Protein AF-0000000075628979 (afdb_homodimer)

Structure (mmCIF, N/CA/C/O backbone):
data_AF-0000000075628979-model_v1
#
loop_
_entity.id
_entity.type
_entity.pdbx_description
1 polymer 'HTH cro/C1-type domain-containing protein'
#
loop_
_atom_site.group_PDB
_atom_site.id
_atom_site.type_symbol
_atom_site.label_atom_id
_atom_site.label_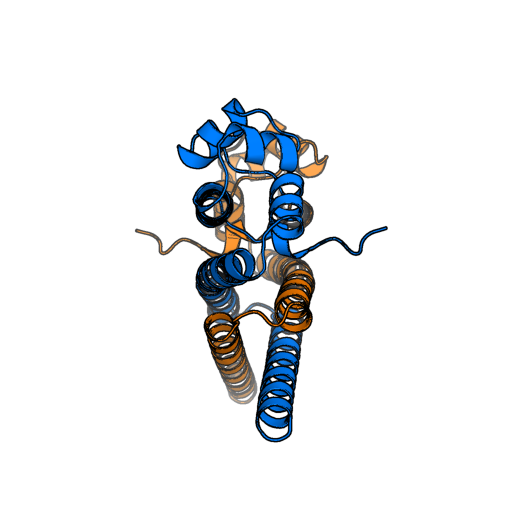alt_id
_atom_site.label_comp_id
_atom_site.label_asym_id
_atom_site.label_entity_id
_atom_site.label_seq_id
_atom_site.pdbx_PDB_ins_code
_atom_site.Cartn_x
_atom_site.Cartn_y
_atom_site.Cartn_z
_atom_site.occupancy
_atom_site.B_iso_or_equiv
_atom_site.auth_seq_id
_atom_site.auth_comp_id
_atom_site.auth_asym_id
_atom_site.auth_atom_id
_atom_site.pdbx_PDB_model_num
ATOM 1 N N . MET A 1 1 ? 0.482 -1.19 -23.359 1 30.44 1 MET A N 1
ATOM 2 C CA . MET A 1 1 ? 1.209 -0.898 -22.125 1 30.44 1 MET A CA 1
ATOM 3 C C . MET A 1 1 ? 0.597 -1.641 -20.938 1 30.44 1 MET A C 1
ATOM 5 O O . MET A 1 1 ? -0.614 -1.576 -20.719 1 30.44 1 MET A O 1
ATOM 9 N N . GLU A 1 2 ? 0.866 -2.984 -20.672 1 39.56 2 GLU A N 1
ATOM 10 C CA . GLU A 1 2 ? 0.2 -3.996 -19.859 1 39.56 2 GLU A CA 1
ATOM 11 C C . GLU A 1 2 ? -0.384 -3.389 -18.578 1 39.56 2 GLU A C 1
ATOM 13 O O . GLU A 1 2 ? 0.298 -2.645 -17.875 1 39.56 2 GLU A O 1
ATOM 18 N N . GLU A 1 3 ? -1.544 -2.916 -18.484 1 49.22 3 GLU A N 1
ATOM 19 C CA . GLU A 1 3 ? -2.27 -2.217 -17.438 1 49.22 3 GLU A CA 1
ATOM 20 C C . GLU A 1 3 ? -1.824 -2.688 -16.047 1 49.22 3 GLU A C 1
ATOM 22 O O . GLU A 1 3 ? -2.109 -3.818 -15.656 1 49.22 3 GLU A O 1
ATOM 27 N N . GLY A 1 4 ? -0.526 -2.492 -15.625 1 65.31 4 GLY A N 1
ATOM 28 C CA . GLY A 1 4 ? 0.339 -2.955 -14.555 1 65.31 4 GLY A CA 1
ATOM 29 C C . GLY A 1 4 ? -0.369 -3.045 -13.211 1 65.31 4 GLY A C 1
ATOM 30 O O . GLY A 1 4 ? -1.432 -2.449 -13.023 1 65.31 4 GLY A O 1
ATOM 31 N N . LEU A 1 5 ? -0.325 -4.199 -12.461 1 89.25 5 LEU A N 1
ATOM 32 C CA . LEU A 1 5 ? -0.823 -4.41 -11.109 1 89.25 5 LEU A CA 1
ATOM 33 C C . LEU A 1 5 ? -0.433 -3.252 -10.195 1 89.25 5 LEU A C 1
ATOM 35 O O . LEU A 1 5 ? 0.534 -3.35 -9.438 1 89.25 5 LEU A O 1
ATOM 39 N N . LEU A 1 6 ? -1.207 -2.127 -10.305 1 93.25 6 LEU A N 1
ATOM 40 C CA . LEU A 1 6 ? -0.936 -0.878 -9.594 1 93.25 6 LEU A CA 1
ATOM 41 C C . LEU A 1 6 ? -0.861 -1.108 -8.094 1 93.25 6 LEU A C 1
ATOM 43 O O . LEU A 1 6 ? -0.246 -0.321 -7.367 1 93.25 6 LEU A O 1
ATOM 47 N N . PHE A 1 7 ? -1.463 -2.195 -7.691 1 97.44 7 PHE A N 1
ATOM 48 C CA . PHE A 1 7 ? -1.596 -2.41 -6.258 1 97.44 7 PHE A CA 1
ATOM 49 C C . PHE A 1 7 ? -0.303 -2.965 -5.668 1 97.44 7 PHE A C 1
ATOM 51 O O . PHE A 1 7 ? -0.141 -3.018 -4.449 1 97.44 7 PHE A O 1
ATOM 58 N N . VAL A 1 8 ? 0.663 -3.342 -6.504 1 97.62 8 VAL A N 1
ATOM 59 C CA . VAL A 1 8 ? 1.862 -4.035 -6.047 1 97.62 8 VAL A CA 1
ATOM 60 C C . VAL A 1 8 ? 2.658 -3.127 -5.109 1 97.62 8 VAL A C 1
ATOM 62 O O . VAL A 1 8 ? 3.295 -3.602 -4.168 1 97.62 8 VAL A O 1
ATOM 65 N N . HIS A 1 9 ? 2.566 -1.857 -5.328 1 97.06 9 HIS A N 1
ATOM 66 C CA . HIS A 1 9 ? 3.338 -0.939 -4.5 1 97.06 9 HIS A CA 1
ATOM 67 C C . HIS A 1 9 ? 2.807 -0.908 -3.07 1 97.06 9 HIS A C 1
ATOM 69 O O . HIS A 1 9 ? 3.502 -0.468 -2.152 1 97.06 9 HIS A O 1
ATOM 75 N N . MET A 1 10 ? 1.609 -1.366 -2.795 1 97.94 10 MET A N 1
ATOM 76 C CA . MET A 1 10 ? 0.978 -1.289 -1.48 1 97.94 10 MET A CA 1
ATOM 77 C C . MET A 1 10 ? 1.524 -2.365 -0.55 1 97.94 10 MET A C 1
ATOM 79 O O . MET A 1 10 ? 1.297 -2.32 0.661 1 97.94 10 MET A O 1
ATOM 83 N N . LEU A 1 11 ? 2.195 -3.293 -1.143 1 98.06 11 LEU A N 1
ATOM 84 C CA . LEU A 1 11 ? 2.557 -4.48 -0.373 1 98.06 11 LEU A CA 1
ATOM 85 C C . LEU A 1 11 ? 3.762 -4.203 0.52 1 98.06 11 LEU A C 1
ATOM 87 O O . LEU A 1 11 ? 4.77 -3.656 0.06 1 98.06 11 LEU A O 1
ATOM 91 N N . GLY A 1 12 ? 3.627 -4.625 1.792 1 96.44 12 GLY A N 1
ATOM 92 C CA . GLY A 1 12 ? 4.723 -4.477 2.736 1 96.44 12 GLY A CA 1
ATOM 93 C C . GLY A 1 12 ? 5.848 -5.465 2.504 1 96.44 12 GLY A C 1
ATOM 94 O O . GLY A 1 12 ? 5.711 -6.398 1.711 1 96.44 12 GLY A O 1
ATOM 95 N N . LYS A 1 13 ? 6.914 -5.301 3.234 1 95.94 13 LYS A N 1
ATOM 96 C CA . LYS A 1 13 ? 8.133 -6.09 3.078 1 95.94 13 LYS A CA 1
ATOM 97 C C . LYS A 1 13 ? 7.879 -7.562 3.387 1 95.94 13 LYS A C 1
ATOM 99 O O . LYS A 1 13 ? 8.383 -8.445 2.686 1 95.94 13 LYS A O 1
ATOM 104 N N . GLU A 1 14 ? 7.102 -7.828 4.449 1 96.62 14 GLU A N 1
ATOM 105 C CA . GLU A 1 14 ? 6.855 -9.203 4.855 1 96.62 14 GLU A CA 1
ATOM 106 C C . GLU A 1 14 ? 5.984 -9.938 3.832 1 96.62 14 GLU A C 1
ATOM 108 O O . GLU A 1 14 ? 6.219 -11.109 3.535 1 96.62 14 GLU A O 1
ATOM 113 N N . THR A 1 15 ? 5.02 -9.273 3.316 1 98.25 15 THR A N 1
ATOM 114 C CA . THR A 1 15 ? 4.152 -9.875 2.309 1 98.25 15 THR A CA 1
ATOM 115 C C . THR A 1 15 ? 4.934 -10.164 1.03 1 98.25 15 THR A C 1
ATOM 117 O O . THR A 1 15 ? 4.754 -11.219 0.414 1 98.25 15 THR A O 1
ATOM 120 N N . ARG A 1 16 ? 5.832 -9.242 0.612 1 98.62 16 ARG A N 1
ATOM 121 C CA . ARG A 1 16 ? 6.684 -9.453 -0.553 1 98.62 16 ARG A CA 1
ATOM 122 C C . ARG A 1 16 ? 7.547 -10.703 -0.381 1 98.62 16 ARG A C 1
ATOM 124 O O . ARG A 1 16 ? 7.672 -11.508 -1.305 1 98.62 16 ARG A O 1
ATOM 131 N N . ARG A 1 17 ? 8.094 -10.875 0.8 1 98.31 17 ARG A N 1
ATOM 132 C CA . ARG A 1 17 ? 8.883 -12.062 1.105 1 98.31 17 ARG A CA 1
ATOM 133 C C . ARG A 1 17 ? 8.039 -13.328 1.031 1 98.31 17 ARG A C 1
ATOM 135 O O . ARG A 1 17 ? 8.477 -14.344 0.488 1 98.31 17 ARG A O 1
ATOM 142 N N . LYS A 1 18 ? 6.855 -13.281 1.608 1 98.5 18 LYS A N 1
ATOM 143 C CA . LYS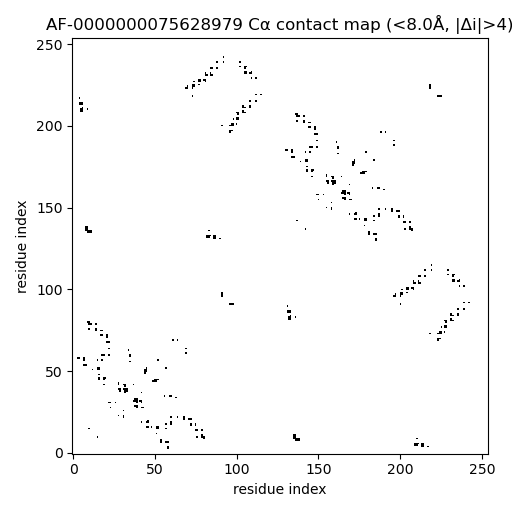 A 1 18 ? 5.953 -14.43 1.632 1 98.5 18 LYS A CA 1
ATOM 144 C C . LYS A 1 18 ? 5.598 -14.875 0.218 1 98.5 18 LYS A C 1
ATOM 146 O O . LYS A 1 18 ? 5.461 -16.078 -0.043 1 98.5 18 LYS A O 1
ATOM 151 N N . ILE A 1 19 ? 5.414 -13.906 -0.676 1 98.75 19 ILE A N 1
ATOM 152 C CA . ILE A 1 19 ? 5.102 -14.227 -2.066 1 98.75 19 ILE A CA 1
ATOM 153 C C . ILE A 1 19 ? 6.223 -15.07 -2.664 1 98.75 19 ILE A C 1
ATOM 155 O O . ILE A 1 19 ? 5.961 -16.094 -3.297 1 98.75 19 ILE A O 1
ATOM 159 N N . ILE A 1 20 ? 7.449 -14.695 -2.396 1 98.81 20 ILE A N 1
ATOM 160 C CA . ILE A 1 20 ? 8.594 -15.445 -2.9 1 98.81 20 ILE A CA 1
ATOM 161 C C . ILE A 1 20 ? 8.633 -16.828 -2.254 1 98.81 20 ILE A C 1
ATOM 163 O O . ILE A 1 20 ? 8.891 -17.828 -2.928 1 98.81 20 ILE A O 1
ATOM 167 N N . ALA A 1 21 ? 8.391 -16.859 -0.959 1 98.69 21 ALA A N 1
ATOM 168 C CA . ALA A 1 21 ? 8.391 -18.125 -0.232 1 98.69 21 ALA A CA 1
ATOM 169 C C . ALA A 1 21 ? 7.352 -19.094 -0.8 1 98.69 21 ALA A C 1
ATOM 171 O O . ALA A 1 21 ? 7.609 -20.297 -0.918 1 98.69 21 ALA A O 1
ATOM 172 N N . ILE A 1 22 ? 6.172 -18.609 -1.138 1 98.81 22 ILE A N 1
ATOM 173 C CA . ILE A 1 22 ? 5.098 -19.422 -1.703 1 98.81 22 ILE A CA 1
ATOM 174 C C . ILE A 1 22 ? 5.547 -20.016 -3.033 1 98.81 22 ILE A C 1
ATOM 176 O O . ILE A 1 22 ? 5.355 -21.219 -3.283 1 98.81 22 ILE A O 1
ATOM 180 N N . LEU A 1 23 ? 6.215 -19.203 -3.875 1 98.69 23 LEU A N 1
ATOM 181 C CA . LEU A 1 23 ? 6.688 -19.703 -5.164 1 98.69 23 LEU A CA 1
ATOM 182 C C . LEU A 1 23 ? 7.781 -20.75 -4.98 1 98.69 23 LEU A C 1
ATOM 184 O O . LEU A 1 23 ? 7.891 -21.688 -5.77 1 98.69 23 LEU A O 1
ATOM 188 N N . LEU A 1 24 ? 8.5 -20.641 -3.92 1 98 24 LEU A N 1
ATOM 189 C CA . LEU A 1 24 ? 9.617 -21.531 -3.643 1 98 24 LEU A CA 1
ATOM 190 C C . LEU A 1 24 ? 9.109 -22.891 -3.137 1 98 24 LEU A C 1
ATOM 192 O O . LEU A 1 24 ? 9.859 -23.859 -3.088 1 98 24 LEU A O 1
ATOM 196 N N . SER A 1 25 ? 7.898 -22.891 -2.729 1 96.94 25 SER A N 1
ATOM 197 C CA . SER A 1 25 ? 7.352 -24.156 -2.244 1 96.94 25 SER A CA 1
ATOM 198 C C . SER A 1 25 ? 7.219 -25.172 -3.375 1 96.94 25 SER A C 1
ATOM 200 O O . SER A 1 25 ? 7.125 -26.375 -3.127 1 96.94 25 SER A O 1
ATOM 202 N N . THR A 1 26 ? 7.301 -24.75 -4.691 1 97 26 THR A N 1
ATOM 203 C CA . THR A 1 26 ? 7.109 -25.641 -5.82 1 97 26 THR A CA 1
ATOM 204 C C . THR A 1 26 ? 8.258 -25.516 -6.816 1 97 26 THR A C 1
ATOM 206 O O . THR A 1 26 ? 8.266 -26.188 -7.852 1 97 26 THR A O 1
ATOM 209 N N . ARG A 1 27 ? 9.141 -24.625 -6.555 1 97.38 27 ARG A N 1
ATOM 210 C CA . ARG A 1 27 ? 10.297 -24.359 -7.41 1 97.38 27 ARG A CA 1
ATOM 211 C C . ARG A 1 27 ? 11.594 -24.406 -6.605 1 97.38 27 ARG A C 1
ATOM 213 O O . ARG A 1 27 ? 11.594 -24.109 -5.41 1 97.38 27 ARG A O 1
ATOM 220 N N . THR A 1 28 ? 12.656 -24.734 -7.297 1 95.75 28 THR A N 1
ATOM 221 C CA . THR A 1 28 ? 13.977 -24.562 -6.703 1 95.75 28 THR A CA 1
ATOM 222 C C . THR A 1 28 ? 14.414 -23.109 -6.777 1 95.75 28 THR A C 1
ATOM 224 O O . THR A 1 28 ? 13.836 -22.312 -7.516 1 95.75 28 THR A O 1
ATOM 227 N N . TYR A 1 29 ? 15.445 -22.734 -5.961 1 96.31 29 TYR A N 1
ATOM 228 C CA . TYR A 1 29 ? 16.031 -21.391 -5.996 1 96.31 29 TYR A CA 1
ATOM 229 C C . TYR A 1 29 ? 16.438 -21.016 -7.418 1 96.31 29 TYR A C 1
ATOM 231 O O . TYR A 1 29 ? 16.125 -19.922 -7.883 1 96.31 29 TYR A O 1
ATOM 239 N N . ARG A 1 30 ? 17.016 -21.938 -8.156 1 97.06 30 ARG A N 1
ATOM 240 C CA . ARG A 1 30 ? 17.531 -21.688 -9.492 1 97.06 30 ARG A CA 1
ATOM 241 C C . ARG A 1 30 ? 16.406 -21.484 -10.492 1 97.06 30 ARG A C 1
ATOM 243 O O . ARG A 1 30 ? 16.469 -20.578 -11.328 1 97.06 30 ARG A O 1
ATOM 250 N N . GLU A 1 31 ? 15.445 -22.312 -10.422 1 98 31 GLU A N 1
ATOM 251 C CA . GLU A 1 31 ? 14.289 -22.219 -11.312 1 98 31 GLU A CA 1
ATOM 252 C C . GLU A 1 31 ? 13.555 -20.891 -11.109 1 98 31 GLU A C 1
ATOM 254 O O . GLU A 1 31 ? 13.258 -20.188 -12.078 1 98 31 GLU A O 1
ATOM 259 N N . LEU A 1 32 ? 13.297 -20.578 -9.836 1 98.56 32 LEU A N 1
ATOM 260 C CA . LEU A 1 32 ? 12.555 -19.359 -9.547 1 98.56 32 LEU A CA 1
ATOM 261 C C . LEU A 1 32 ? 13.359 -18.125 -9.961 1 98.56 32 LEU A C 1
ATOM 263 O O . LEU A 1 32 ? 12.797 -17.172 -10.516 1 98.56 32 LEU A O 1
ATOM 267 N N . ALA A 1 33 ? 14.617 -18.094 -9.656 1 98.5 33 ALA A N 1
ATOM 268 C CA . ALA A 1 33 ? 15.484 -16.984 -10.047 1 98.5 33 ALA A CA 1
ATOM 269 C C . ALA A 1 33 ? 15.43 -16.75 -11.547 1 98.5 33 ALA A C 1
ATOM 271 O O . ALA A 1 33 ? 15.312 -15.602 -12 1 98.5 33 ALA A O 1
ATOM 272 N N . SER A 1 34 ? 15.484 -17.812 -12.297 1 98.38 34 SER A N 1
ATOM 273 C CA . SER A 1 34 ? 15.43 -17.719 -13.758 1 98.38 34 SER A CA 1
ATOM 274 C C . SER A 1 34 ? 14.086 -17.156 -14.219 1 98.38 34 SER A C 1
ATOM 276 O O . SER A 1 34 ? 14.047 -16.281 -15.086 1 98.38 34 SER A O 1
ATOM 278 N N . GLU A 1 35 ? 13.047 -17.641 -13.656 1 98.31 35 GLU A N 1
ATOM 279 C CA . GLU A 1 35 ? 11.711 -17.219 -14.055 1 98.31 35 GLU A CA 1
ATOM 280 C C . GLU A 1 35 ? 11.484 -15.742 -13.719 1 98.31 35 GLU A C 1
ATOM 282 O O . GLU A 1 35 ? 10.797 -15.031 -14.453 1 98.31 35 GLU A O 1
ATOM 287 N N . LEU A 1 36 ? 12.039 -15.273 -12.602 1 98.38 36 LEU A N 1
ATOM 288 C CA . LEU A 1 36 ? 11.836 -13.898 -12.156 1 98.38 36 LEU A CA 1
ATOM 289 C C . LEU A 1 36 ? 12.859 -12.961 -12.781 1 98.38 36 LEU A C 1
ATOM 291 O O . LEU A 1 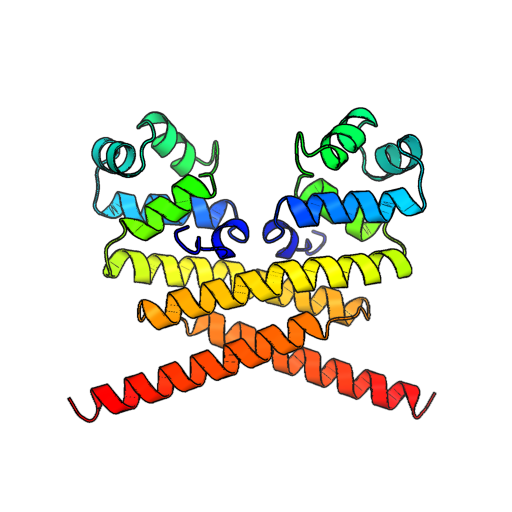36 ? 12.734 -11.742 -12.688 1 98.38 36 LEU A O 1
ATOM 295 N N . GLY A 1 37 ? 13.875 -13.492 -13.406 1 98 37 GLY A N 1
ATOM 296 C CA . GLY A 1 37 ? 14.914 -12.688 -14.016 1 98 37 GLY A CA 1
ATOM 297 C C . GLY A 1 37 ? 15.852 -12.047 -13.008 1 98 37 GLY A C 1
ATOM 298 O O . GLY A 1 37 ? 16.25 -10.891 -13.164 1 98 37 GLY A O 1
ATOM 299 N N . VAL A 1 38 ? 16.062 -12.758 -11.93 1 98.25 38 VAL A N 1
ATOM 300 C CA . VAL A 1 38 ? 17 -12.305 -10.898 1 98.25 38 VAL A CA 1
ATOM 301 C C . VAL A 1 38 ? 18.031 -13.391 -10.617 1 98.25 38 VAL A C 1
ATOM 303 O O . VAL A 1 38 ? 17.984 -14.469 -11.219 1 98.25 38 VAL A O 1
ATOM 306 N N . THR A 1 39 ? 18.938 -13.141 -9.797 1 97.81 39 THR A N 1
ATOM 307 C CA . THR A 1 39 ? 19.953 -14.141 -9.453 1 97.81 39 THR A CA 1
ATOM 308 C C . THR A 1 39 ? 19.469 -15.008 -8.289 1 97.81 39 THR A C 1
ATOM 310 O O . THR A 1 39 ? 18.656 -14.57 -7.473 1 97.81 39 THR A O 1
ATOM 313 N N . PRO A 1 40 ? 19.984 -16.203 -8.195 1 97.62 40 PRO A N 1
ATOM 314 C CA . PRO A 1 40 ? 19.656 -17.031 -7.027 1 97.62 40 PRO A CA 1
ATOM 315 C C . PRO A 1 40 ? 20.016 -16.344 -5.711 1 97.62 40 PRO A C 1
ATOM 317 O O . PRO A 1 40 ? 19.328 -16.516 -4.711 1 97.62 40 PRO A O 1
ATOM 320 N N . ALA A 1 41 ? 21.062 -15.609 -5.73 1 97.75 41 ALA A N 1
ATOM 321 C CA . ALA A 1 41 ? 21.469 -14.859 -4.543 1 97.75 41 ALA A CA 1
ATOM 322 C C . ALA A 1 41 ? 20.375 -13.867 -4.133 1 97.75 41 ALA A C 1
ATOM 324 O O . ALA A 1 41 ? 20.156 -13.648 -2.941 1 97.75 41 ALA A O 1
ATOM 325 N N . ALA A 1 42 ? 19.734 -13.25 -5.082 1 98.06 42 ALA A N 1
ATOM 326 C CA . ALA A 1 42 ? 18.641 -12.32 -4.797 1 98.06 42 ALA A CA 1
ATOM 327 C C . ALA A 1 42 ? 17.484 -13.023 -4.09 1 98.06 42 ALA A C 1
ATOM 329 O O . ALA A 1 42 ? 16.922 -12.5 -3.127 1 98.06 42 ALA A O 1
ATOM 330 N N . ILE A 1 43 ? 17.172 -14.227 -4.535 1 98.5 43 ILE A N 1
ATOM 331 C CA . ILE A 1 43 ? 16.109 -15.008 -3.914 1 98.5 43 ILE A CA 1
ATOM 332 C C . ILE A 1 43 ? 16.453 -15.281 -2.451 1 98.5 43 ILE A C 1
ATOM 334 O O . ILE A 1 43 ? 15.602 -15.125 -1.569 1 98.5 43 ILE A O 1
ATOM 338 N N . ALA A 1 44 ? 17.688 -15.703 -2.217 1 97.81 44 ALA A N 1
ATOM 339 C CA . ALA A 1 44 ? 18.141 -15.992 -0.857 1 97.81 44 ALA A CA 1
ATOM 340 C C . ALA A 1 44 ? 18.031 -14.75 0.029 1 97.81 44 ALA A C 1
ATOM 342 O O . ALA A 1 44 ? 17.625 -14.852 1.19 1 97.81 44 ALA A O 1
ATOM 343 N N . LYS A 1 45 ? 18.375 -13.625 -0.491 1 98.19 45 LYS A N 1
ATOM 344 C CA . LYS A 1 45 ? 18.281 -12.375 0.258 1 98.19 45 LYS A CA 1
ATOM 345 C C . LYS A 1 45 ? 16.828 -12.016 0.565 1 98.19 45 LYS A C 1
ATOM 347 O O . LYS A 1 45 ? 16.531 -11.492 1.638 1 98.19 45 LYS A O 1
ATOM 352 N N . TYR A 1 46 ? 15.961 -12.211 -0.409 1 98.19 46 TYR A N 1
ATOM 353 C CA . TYR A 1 46 ? 14.539 -11.984 -0.16 1 98.19 46 TYR A CA 1
ATOM 354 C C . TYR A 1 46 ? 14.047 -12.828 1.009 1 98.19 46 TYR A C 1
ATOM 356 O O . TYR A 1 46 ? 13.383 -12.328 1.913 1 98.19 46 TYR A O 1
ATOM 364 N N . ILE A 1 47 ? 14.406 -14.102 1.063 1 97.75 47 ILE A N 1
ATOM 365 C CA . ILE A 1 47 ? 13.922 -15.078 2.035 1 97.75 47 ILE A CA 1
ATOM 366 C C .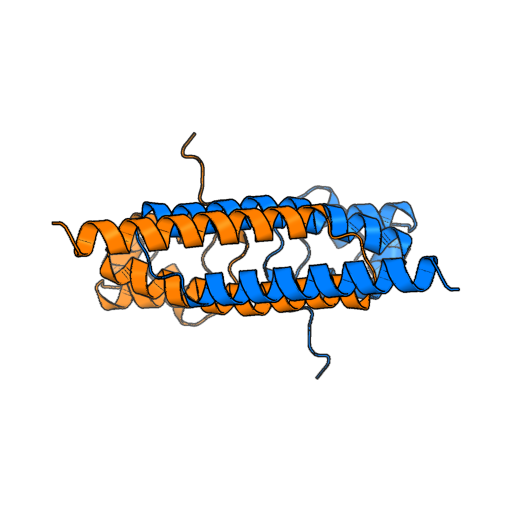 ILE A 1 47 ? 14.508 -14.766 3.412 1 97.75 47 ILE A C 1
ATOM 368 O O . ILE A 1 47 ? 13.812 -14.891 4.426 1 97.75 47 ILE A O 1
ATOM 372 N N . SER A 1 48 ? 15.727 -14.312 3.449 1 96.88 48 SER A N 1
ATOM 373 C CA . SER A 1 48 ? 16.375 -14.016 4.727 1 96.88 48 SER A CA 1
ATOM 374 C C . SER A 1 48 ? 15.891 -12.68 5.289 1 96.88 48 SER A C 1
ATOM 376 O O . SER A 1 48 ? 16.109 -12.383 6.465 1 96.88 48 SER A O 1
ATOM 378 N N . GLY A 1 49 ? 15.328 -11.852 4.379 1 96.31 49 GLY A N 1
ATOM 379 C CA . GLY A 1 49 ? 14.859 -10.547 4.809 1 96.31 49 GLY A CA 1
ATOM 380 C C . GLY A 1 49 ? 15.922 -9.469 4.703 1 96.31 49 GLY A C 1
ATOM 381 O O . GLY A 1 49 ? 15.727 -8.352 5.184 1 96.31 49 GLY A O 1
ATOM 382 N N . ALA A 1 50 ? 17.031 -9.844 4.059 1 96.88 50 ALA A N 1
ATOM 383 C CA . ALA A 1 50 ? 18.094 -8.867 3.867 1 96.88 50 ALA A CA 1
ATOM 384 C C . ALA A 1 50 ? 17.641 -7.746 2.932 1 96.88 50 ALA A C 1
ATOM 386 O O . ALA A 1 50 ? 18.094 -6.605 3.068 1 96.88 50 ALA A O 1
ATOM 387 N N . THR A 1 51 ? 16.844 -8.008 1.904 1 96.94 51 THR A N 1
ATOM 388 C CA . THR A 1 51 ? 16.188 -7.055 1.019 1 96.94 51 THR A CA 1
ATOM 389 C C . THR A 1 51 ? 14.797 -7.555 0.634 1 96.94 51 THR A C 1
ATOM 391 O O . THR A 1 51 ? 14.383 -8.641 1.046 1 96.94 51 THR A O 1
ATOM 394 N N . HIS A 1 52 ? 14.062 -6.727 0.054 1 97.62 52 HIS A N 1
ATOM 395 C CA . HIS A 1 52 ? 12.742 -7.141 -0.395 1 97.62 52 HIS A CA 1
ATOM 396 C C . HIS A 1 52 ? 12.602 -7.004 -1.907 1 97.62 52 HIS A C 1
ATOM 398 O O . HIS A 1 52 ? 13.297 -6.195 -2.527 1 97.62 52 HIS A O 1
ATOM 404 N N . PRO A 1 53 ? 11.75 -7.883 -2.512 1 97.81 53 PRO A N 1
ATOM 405 C CA . PRO A 1 53 ? 11.539 -7.789 -3.959 1 97.81 53 PRO A CA 1
ATOM 406 C C . PRO A 1 53 ? 10.977 -6.438 -4.387 1 97.81 53 PRO A C 1
ATOM 408 O O . PRO A 1 53 ? 10.141 -5.859 -3.688 1 97.81 53 PRO A O 1
ATOM 411 N N . SER A 1 54 ? 11.445 -5.984 -5.543 1 96.25 54 SER A N 1
ATOM 412 C CA . SER A 1 54 ? 10.93 -4.75 -6.129 1 96.25 54 SER A CA 1
ATOM 413 C C . SER A 1 54 ? 9.5 -4.938 -6.637 1 96.25 54 SER A C 1
ATOM 415 O O . SER A 1 54 ? 9 -6.062 -6.699 1 96.25 54 SER A O 1
ATOM 417 N N . ASP A 1 55 ? 8.859 -3.867 -7.023 1 96.69 55 ASP A N 1
ATOM 418 C CA . ASP A 1 55 ? 7.531 -3.936 -7.629 1 96.69 55 ASP A CA 1
ATOM 419 C C . ASP A 1 55 ? 7.543 -4.809 -8.883 1 96.69 55 ASP A C 1
ATOM 421 O O . ASP A 1 55 ? 6.641 -5.621 -9.086 1 96.69 55 ASP A O 1
ATOM 425 N N . LYS A 1 56 ? 8.547 -4.59 -9.68 1 96.62 56 LYS A N 1
ATOM 426 C CA . LYS A 1 56 ? 8.672 -5.348 -10.922 1 96.62 56 LYS A CA 1
ATOM 427 C C . LYS A 1 56 ? 8.789 -6.844 -10.648 1 96.62 56 LYS A C 1
ATOM 429 O O . LYS A 1 56 ? 8.148 -7.656 -11.312 1 96.62 56 LYS A O 1
ATOM 434 N N . THR A 1 57 ? 9.578 -7.227 -9.688 1 97.69 57 THR A N 1
ATOM 435 C CA . THR A 1 57 ? 9.781 -8.625 -9.328 1 97.69 57 THR A CA 1
ATOM 436 C C . THR A 1 57 ? 8.484 -9.242 -8.797 1 97.69 57 THR A C 1
ATOM 438 O O . THR A 1 57 ? 8.141 -10.375 -9.141 1 97.69 57 THR A O 1
ATOM 441 N N . VAL A 1 58 ? 7.766 -8.523 -7.941 1 98.31 58 VAL A N 1
ATOM 442 C CA . VAL A 1 58 ? 6.508 -9.016 -7.395 1 98.31 58 VAL A CA 1
ATOM 443 C C . VAL A 1 58 ? 5.484 -9.18 -8.516 1 98.31 58 VAL A C 1
ATOM 445 O O . VAL A 1 58 ? 4.758 -10.172 -8.562 1 98.31 58 VAL A O 1
ATOM 448 N N . ALA A 1 59 ? 5.418 -8.203 -9.398 1 97.75 59 ALA A N 1
ATOM 449 C CA . ALA A 1 59 ? 4.5 -8.297 -10.531 1 97.75 59 ALA A CA 1
ATOM 450 C C . ALA A 1 59 ? 4.793 -9.539 -11.367 1 97.75 59 ALA A C 1
ATOM 452 O O . ALA A 1 59 ? 3.873 -10.258 -11.781 1 97.75 59 ALA A O 1
ATOM 453 N N . LYS A 1 60 ? 6.031 -9.797 -11.602 1 97.69 60 LYS A N 1
ATOM 454 C CA . LYS A 1 60 ? 6.418 -11 -12.336 1 97.69 60 LYS A CA 1
ATOM 455 C C . LYS A 1 60 ? 6.047 -12.258 -11.57 1 97.69 60 LYS A C 1
ATOM 457 O O . LYS A 1 60 ? 5.625 -13.258 -12.156 1 97.69 60 LYS A O 1
ATOM 462 N N . ALA A 1 61 ? 6.328 -12.227 -10.266 1 98.5 61 ALA A N 1
ATOM 463 C CA . ALA A 1 61 ? 5.949 -13.352 -9.422 1 98.5 61 ALA A CA 1
ATOM 464 C C . ALA A 1 61 ? 4.465 -13.68 -9.57 1 98.5 61 ALA A C 1
ATOM 466 O O . ALA A 1 61 ? 4.086 -14.852 -9.664 1 98.5 61 ALA A O 1
ATOM 467 N N . LEU A 1 62 ? 3.645 -12.648 -9.625 1 98.12 62 LEU A N 1
ATOM 468 C CA . LEU A 1 62 ? 2.203 -12.836 -9.766 1 98.12 62 LEU A CA 1
ATOM 469 C C . LEU A 1 62 ? 1.863 -13.375 -11.148 1 98.12 62 LEU A C 1
ATOM 471 O O . LEU A 1 62 ? 0.89 -14.117 -11.305 1 98.12 62 LEU A O 1
ATOM 475 N N . GLU A 1 63 ? 2.637 -13.008 -12.078 1 97 63 GLU A N 1
ATOM 476 C CA . GLU A 1 63 ? 2.416 -13.461 -13.445 1 97 63 GLU A CA 1
ATOM 477 C C . GLU A 1 63 ? 2.736 -14.953 -13.594 1 97 63 GLU A C 1
ATOM 479 O O . GLU A 1 63 ? 2.004 -15.68 -14.258 1 97 63 GLU A O 1
ATOM 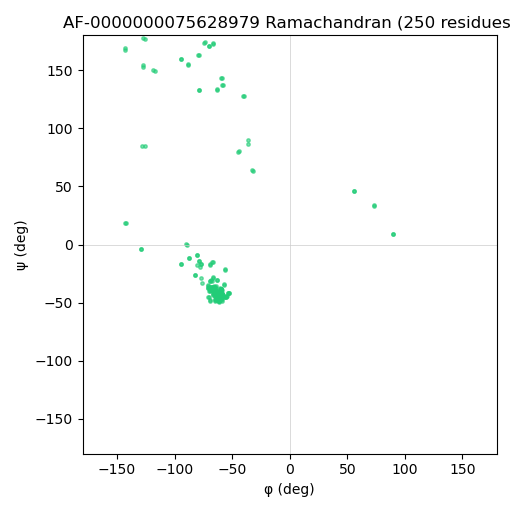484 N N . ILE A 1 64 ? 3.719 -15.438 -12.953 1 97.81 64 ILE A N 1
ATOM 485 C CA . ILE A 1 64 ? 4.203 -16.797 -13.203 1 97.81 64 ILE A CA 1
ATOM 486 C C . ILE A 1 64 ? 3.551 -17.766 -12.219 1 97.81 64 ILE A C 1
ATOM 488 O O . ILE A 1 64 ? 3.643 -18.984 -12.383 1 97.81 64 ILE A O 1
ATOM 492 N N . ALA A 1 65 ? 2.971 -17.297 -11.133 1 98.31 65 ALA A N 1
ATOM 493 C CA . ALA A 1 65 ? 2.369 -18.125 -10.086 1 98.31 65 ALA A CA 1
ATOM 494 C C . ALA A 1 65 ? 1.27 -19.016 -10.656 1 98.31 65 ALA A C 1
ATOM 496 O O . ALA A 1 65 ? 0.485 -18.578 -11.508 1 98.31 65 ALA A O 1
ATOM 497 N N . SER A 1 66 ? 1.231 -20.25 -10.25 1 97.81 66 SER A N 1
ATOM 498 C CA . SER A 1 66 ? 0.117 -21.141 -10.562 1 97.81 66 SER A CA 1
ATOM 499 C C . SER A 1 66 ? -1.165 -20.688 -9.875 1 97.81 66 SER A C 1
ATOM 501 O O . SER A 1 66 ? -1.138 -19.781 -9.031 1 97.81 66 SER A O 1
ATOM 503 N N . ARG A 1 67 ? -2.266 -21.328 -10.195 1 96.81 67 ARG A N 1
ATOM 504 C CA . ARG A 1 67 ? -3.551 -20.984 -9.594 1 96.81 67 ARG A CA 1
ATOM 505 C C . ARG A 1 67 ? -3.521 -21.203 -8.086 1 96.81 67 ARG A C 1
ATOM 507 O O . ARG A 1 67 ? -3.977 -20.344 -7.324 1 96.81 67 ARG A O 1
ATOM 514 N N . GLU A 1 68 ? -2.984 -22.312 -7.715 1 97.81 68 GLU A N 1
ATOM 515 C CA . GLU A 1 68 ? -2.904 -22.609 -6.289 1 97.81 68 GLU A CA 1
ATOM 516 C C . GLU A 1 68 ? -2.027 -21.609 -5.551 1 97.81 68 GLU A C 1
ATOM 518 O O . GLU A 1 68 ? -2.371 -21.172 -4.453 1 97.81 68 GLU A O 1
ATOM 523 N N . GLU A 1 69 ? -0.926 -21.266 -6.145 1 98.56 69 GLU A N 1
ATOM 524 C CA . GLU A 1 69 ? -0.029 -20.281 -5.559 1 98.56 69 GLU A CA 1
ATOM 525 C C . GLU A 1 69 ? -0.706 -18.922 -5.461 1 98.56 69 GLU A C 1
ATOM 527 O O . GLU A 1 69 ? -0.581 -18.234 -4.445 1 98.56 69 GLU A O 1
ATOM 532 N N . LYS A 1 70 ? -1.413 -18.516 -6.52 1 98.5 70 LYS A N 1
ATOM 533 C CA . LYS A 1 70 ? -2.119 -17.234 -6.508 1 98.5 70 LYS A CA 1
ATOM 534 C C . LYS A 1 70 ? -3.146 -17.172 -5.383 1 98.5 70 LYS A C 1
ATOM 536 O O . LYS A 1 70 ? -3.355 -16.125 -4.773 1 98.5 70 LYS A O 1
ATOM 541 N N . GLU A 1 71 ? -3.801 -18.234 -5.133 1 98.56 71 GLU A N 1
ATOM 542 C CA . GLU A 1 71 ? -4.781 -18.281 -4.051 1 98.56 71 GLU A CA 1
ATOM 543 C C . GLU A 1 71 ? -4.125 -18.016 -2.699 1 98.56 71 GLU A C 1
ATOM 545 O O . GLU A 1 71 ? -4.633 -17.234 -1.894 1 98.56 71 GLU A O 1
ATOM 550 N N . GLU A 1 72 ? -2.99 -18.656 -2.484 1 98.56 72 GLU A N 1
ATOM 551 C CA . GLU A 1 72 ? -2.254 -18.422 -1.244 1 98.56 72 GLU A CA 1
ATOM 552 C C . GLU A 1 72 ? -1.748 -16.984 -1.156 1 98.56 72 GLU A C 1
ATOM 554 O O . GLU A 1 72 ? -1.807 -16.375 -0.093 1 98.56 72 GLU A O 1
ATOM 559 N N . ILE A 1 73 ? -1.266 -16.5 -2.258 1 98.75 73 ILE A N 1
ATOM 560 C CA . ILE A 1 73 ? -0.745 -15.141 -2.314 1 98.75 73 ILE A CA 1
ATOM 561 C C . ILE A 1 73 ? -1.867 -14.148 -2.025 1 98.75 73 ILE A C 1
ATOM 563 O O . ILE A 1 73 ? -1.677 -13.188 -1.272 1 98.75 73 ILE A O 1
ATOM 567 N N . ALA A 1 74 ? -3.049 -14.367 -2.617 1 98.56 74 ALA A N 1
ATOM 568 C CA . ALA A 1 74 ? -4.188 -13.477 -2.41 1 98.56 74 ALA A CA 1
ATOM 569 C C . ALA A 1 74 ? -4.57 -13.414 -0.934 1 98.56 74 ALA A C 1
ATOM 571 O O . ALA A 1 74 ? -4.93 -12.344 -0.426 1 98.56 74 ALA A O 1
ATOM 572 N N . ILE A 1 75 ? -4.496 -14.508 -0.287 1 98.5 75 ILE A N 1
ATOM 573 C CA . ILE A 1 75 ? -4.797 -14.539 1.14 1 98.5 75 ILE A CA 1
ATOM 574 C C . ILE A 1 75 ? -3.771 -13.703 1.904 1 98.5 75 ILE A C 1
ATOM 576 O O . ILE A 1 75 ? -4.137 -12.875 2.742 1 98.5 75 ILE A O 1
ATOM 580 N N . ALA A 1 76 ? -2.508 -13.906 1.604 1 98.31 76 ALA A N 1
ATOM 581 C CA . ALA A 1 76 ? -1.44 -13.156 2.262 1 98.31 76 ALA A CA 1
ATOM 582 C C . ALA A 1 76 ? -1.596 -11.656 2.023 1 98.31 76 ALA A C 1
ATOM 584 O O . ALA A 1 76 ? -1.451 -10.852 2.949 1 98.31 76 ALA A O 1
ATOM 585 N N . ILE A 1 77 ? -1.852 -11.266 0.789 1 98.56 77 ILE A N 1
ATOM 586 C CA . ILE A 1 77 ? -2.037 -9.867 0.424 1 98.56 77 ILE A CA 1
ATOM 587 C C . ILE A 1 77 ? -3.242 -9.297 1.169 1 98.56 77 ILE A C 1
ATOM 589 O O . ILE A 1 77 ? -3.172 -8.195 1.726 1 98.56 77 ILE A O 1
ATOM 593 N N . SER A 1 78 ? -4.328 -10.055 1.202 1 98.06 78 SER A N 1
ATOM 594 C CA . SER A 1 78 ? -5.555 -9.602 1.85 1 98.06 78 SER A CA 1
ATOM 595 C C . SER A 1 78 ? -5.336 -9.359 3.34 1 98.06 78 SER A C 1
ATOM 597 O O . SER A 1 78 ? -5.828 -8.375 3.893 1 98.06 78 SER A O 1
ATOM 599 N N . GLU A 1 79 ? -4.648 -10.219 3.965 1 96.69 79 GLU A N 1
ATOM 600 C CA . GLU A 1 79 ? -4.363 -10.062 5.387 1 96.69 79 GLU A CA 1
ATOM 601 C C . GLU A 1 79 ? -3.551 -8.797 5.652 1 96.69 79 GLU A C 1
ATOM 603 O O . GLU A 1 79 ? -3.861 -8.031 6.566 1 96.69 79 GLU A O 1
ATOM 608 N N . ASP A 1 80 ? -2.529 -8.625 4.828 1 96.06 80 ASP A N 1
ATOM 609 C CA . ASP A 1 80 ? -1.655 -7.461 4.949 1 96.06 80 ASP A CA 1
ATOM 610 C C . ASP A 1 80 ? -2.434 -6.164 4.727 1 96.06 80 ASP A C 1
ATOM 612 O O . ASP A 1 80 ? -2.426 -5.277 5.586 1 96.06 80 ASP A O 1
ATOM 616 N N . LEU A 1 81 ? -3.211 -6.074 3.701 1 97.5 81 LEU A N 1
ATOM 617 C CA . LEU A 1 81 ? -3.832 -4.82 3.293 1 97.5 81 LEU A CA 1
ATOM 618 C C . LEU A 1 81 ? -5.094 -4.547 4.105 1 97.5 81 LEU A C 1
ATOM 620 O O . LEU A 1 81 ? -5.453 -3.393 4.336 1 97.5 81 LEU A O 1
ATOM 624 N N . ALA A 1 82 ? -5.742 -5.586 4.617 1 96.62 82 ALA A N 1
ATOM 625 C CA . ALA A 1 82 ? -6.902 -5.402 5.48 1 96.62 82 ALA A CA 1
ATOM 626 C C . ALA A 1 82 ? -6.539 -4.59 6.723 1 96.62 82 ALA A C 1
ATOM 628 O O . ALA A 1 82 ? -7.219 -3.613 7.051 1 96.62 82 ALA A O 1
ATOM 629 N N . GLU A 1 83 ? -5.484 -4.973 7.336 1 95.5 83 GLU A N 1
ATOM 630 C CA . GLU A 1 83 ? -5.039 -4.273 8.539 1 95.5 83 GLU A CA 1
ATOM 631 C C . GLU A 1 83 ? -4.617 -2.844 8.219 1 95.5 83 GLU A C 1
ATOM 633 O O . GLU A 1 83 ? -4.91 -1.921 8.984 1 95.5 83 GLU A O 1
ATOM 638 N N . SER A 1 84 ? -3.928 -2.68 7.172 1 97.44 84 SER A N 1
ATOM 639 C CA . SER A 1 84 ? -3.4 -1.371 6.801 1 97.44 84 SER A CA 1
ATOM 640 C C . SER A 1 84 ? -4.52 -0.424 6.379 1 97.44 84 SER A C 1
ATOM 642 O O . SER A 1 84 ? -4.473 0.771 6.684 1 97.44 84 SER A O 1
ATOM 644 N N . ILE A 1 85 ? -5.523 -0.906 5.684 1 97.69 85 ILE A N 1
ATOM 645 C CA . ILE A 1 85 ? -6.672 -0.097 5.281 1 97.69 85 ILE A CA 1
ATOM 646 C C . ILE A 1 85 ? -7.445 0.349 6.52 1 97.69 85 ILE A C 1
ATOM 648 O O . ILE A 1 85 ? -7.859 1.507 6.617 1 97.69 85 ILE A O 1
ATOM 652 N N . ARG A 1 86 ? -7.621 -0.543 7.465 1 96.31 86 ARG A N 1
ATOM 653 C CA . ARG A 1 86 ? -8.266 -0.171 8.719 1 96.31 86 ARG A CA 1
ATOM 654 C C . ARG A 1 86 ? -7.504 0.953 9.414 1 96.31 86 ARG A C 1
ATOM 656 O O . ARG A 1 86 ? -8.109 1.891 9.938 1 96.31 86 ARG A O 1
ATOM 663 N N . SER A 1 87 ? -6.207 0.765 9.406 1 96.62 87 SER A N 1
ATOM 664 C CA . SER A 1 87 ? -5.355 1.782 10.023 1 96.62 87 SER A CA 1
ATOM 665 C C . SER A 1 87 ? -5.535 3.135 9.336 1 96.62 87 SER A C 1
ATOM 667 O O . SER A 1 87 ? -5.598 4.168 10.008 1 96.62 87 SER A O 1
ATOM 669 N N . LEU A 1 88 ? -5.582 3.199 8.039 1 97.81 88 LEU A N 1
ATOM 670 C 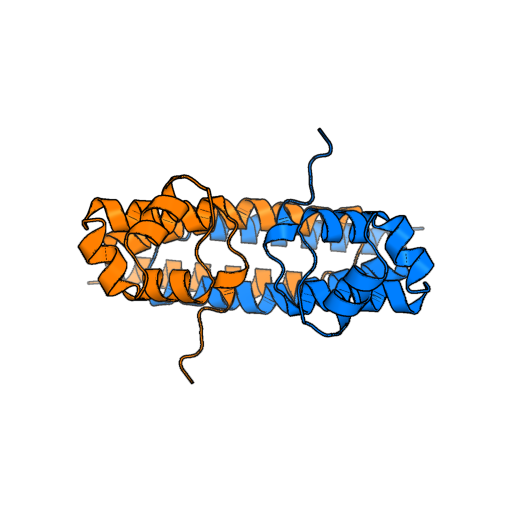CA . LEU A 1 88 ? -5.777 4.434 7.285 1 97.81 88 LEU A CA 1
ATOM 671 C C . LEU A 1 88 ? -7.129 5.062 7.609 1 97.81 88 LEU A C 1
ATOM 673 O O . LEU A 1 88 ? -7.215 6.266 7.867 1 97.81 88 LEU A O 1
ATOM 677 N N . VAL A 1 89 ? -8.133 4.293 7.609 1 97.75 89 VAL A N 1
ATOM 678 C CA . VAL A 1 89 ? -9.492 4.758 7.883 1 97.75 89 VAL A CA 1
ATOM 679 C C . VAL A 1 89 ? -9.562 5.332 9.297 1 97.75 89 VAL A C 1
ATOM 681 O O . VAL A 1 89 ? -10.148 6.395 9.516 1 97.75 89 VAL A O 1
ATOM 684 N N . ASN A 1 90 ? -8.938 4.645 10.203 1 96.62 90 ASN A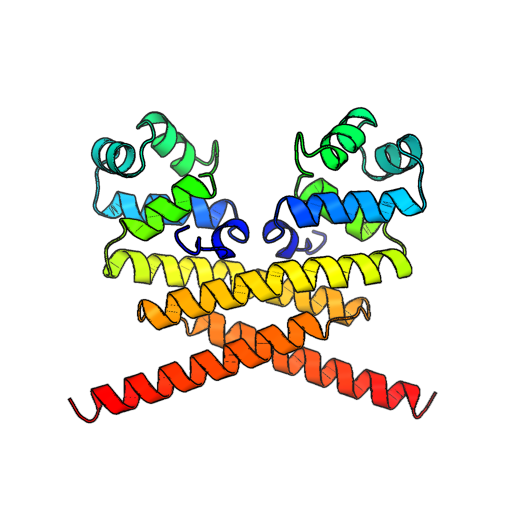 N 1
ATOM 685 C CA . ASN A 1 90 ? -8.891 5.164 11.562 1 96.62 90 ASN A CA 1
ATOM 686 C C . ASN A 1 90 ? -8.203 6.527 11.625 1 96.62 90 ASN A C 1
ATOM 688 O O . ASN A 1 90 ? -8.68 7.43 12.32 1 96.62 90 ASN A O 1
ATOM 692 N N . TRP A 1 91 ? -7.105 6.613 10.914 1 97.12 91 TRP A N 1
ATOM 693 C CA . TRP A 1 91 ? -6.379 7.879 10.891 1 97.12 91 TRP A CA 1
ATOM 694 C C . TRP A 1 91 ? -7.258 9 10.336 1 97.12 91 TRP A C 1
ATOM 696 O O . TRP A 1 91 ? -7.309 10.094 10.898 1 97.12 91 TRP A O 1
ATOM 706 N N . ILE A 1 92 ? -7.988 8.789 9.273 1 97.38 92 ILE A N 1
ATOM 707 C CA . ILE A 1 92 ? -8.852 9.766 8.617 1 97.38 92 ILE A CA 1
ATOM 708 C C . ILE A 1 92 ? -9.969 10.188 9.57 1 97.38 92 ILE A C 1
ATOM 710 O O . ILE A 1 92 ? -10.25 11.383 9.711 1 97.38 92 ILE A O 1
ATOM 714 N N . ILE A 1 93 ? -10.562 9.234 10.203 1 96.69 93 ILE A N 1
ATOM 715 C CA . ILE A 1 93 ? -11.695 9.5 11.086 1 96.69 93 ILE A CA 1
ATOM 716 C C . ILE A 1 93 ? -11.227 10.25 12.328 1 96.69 93 ILE A C 1
ATOM 718 O O . ILE A 1 93 ? -11.805 11.273 12.703 1 96.69 93 ILE A O 1
ATOM 722 N N . GLU A 1 94 ? -10.18 9.773 12.938 1 95.31 94 GLU A N 1
ATOM 723 C CA . GLU A 1 94 ? -9.695 10.344 14.195 1 95.31 94 GLU A CA 1
ATOM 724 C C . GLU A 1 94 ? -9.203 11.773 13.992 1 95.31 94 GLU A C 1
ATOM 726 O O . GLU A 1 94 ? -9.414 12.633 14.852 1 95.31 94 GLU A O 1
ATOM 731 N N . GLU A 1 95 ? -8.594 12.008 12.867 1 95.62 95 GLU A N 1
ATOM 732 C CA . GLU A 1 95 ? -8.047 13.328 12.57 1 95.62 95 GLU A CA 1
ATOM 733 C C . GLU A 1 95 ? -9.078 14.203 11.859 1 95.62 95 GLU A C 1
ATOM 735 O O . GLU A 1 95 ? -8.789 15.352 11.516 1 95.62 95 GLU A O 1
ATOM 740 N N . ARG A 1 96 ? -10.289 13.664 11.617 1 95.75 96 ARG A N 1
ATOM 741 C CA . ARG A 1 96 ? -11.383 14.383 10.969 1 95.75 96 ARG A CA 1
ATOM 742 C C . ARG A 1 96 ? -10.953 14.922 9.609 1 95.75 96 ARG A C 1
ATOM 744 O O . ARG A 1 96 ? -11.164 16.109 9.305 1 95.75 96 ARG A O 1
ATOM 751 N N . LEU A 1 97 ? -10.297 14.102 8.828 1 97.5 97 LEU A N 1
ATOM 752 C CA . LEU A 1 97 ? -9.75 14.477 7.531 1 97.5 97 LEU A CA 1
ATOM 753 C C . LEU A 1 97 ? -10.727 14.133 6.41 1 97.5 97 LEU A C 1
ATOM 755 O O . LEU A 1 97 ? -11.633 13.312 6.594 1 97.5 97 LEU A O 1
ATOM 759 N N . PRO A 1 98 ? -10.547 14.812 5.211 1 96 98 PRO A N 1
ATOM 760 C CA . PRO A 1 98 ? -11.367 14.43 4.059 1 96 98 PRO A CA 1
ATOM 761 C C . PRO A 1 98 ? -11.117 12.992 3.604 1 96 98 PRO A C 1
ATOM 763 O O . PRO A 1 98 ? -9.961 12.57 3.506 1 96 98 PRO A O 1
ATOM 766 N N . GLY A 1 99 ? -12.117 12.273 3.379 1 95.56 99 GLY A N 1
ATOM 767 C CA . GLY A 1 99 ? -11.969 10.875 3.006 1 95.56 99 GLY A CA 1
ATOM 768 C C . GLY A 1 99 ? -12.984 10.422 1.974 1 95.56 99 GLY A C 1
ATOM 769 O O . GLY A 1 99 ? -13.219 9.219 1.812 1 95.56 99 GLY A O 1
ATOM 770 N N . ARG A 1 100 ? -13.617 11.359 1.254 1 94.69 100 ARG A N 1
ATOM 771 C CA . ARG A 1 100 ? -14.703 11.047 0.332 1 94.69 100 ARG A CA 1
ATOM 772 C C . ARG A 1 100 ? -14.219 10.156 -0.806 1 94.69 100 ARG A C 1
ATOM 774 O O . ARG A 1 100 ? -14.883 9.18 -1.165 1 94.69 100 ARG A O 1
ATOM 781 N N . LEU A 1 101 ? -13.078 10.492 -1.369 1 96.19 101 LEU A N 1
ATOM 782 C CA . LEU A 1 101 ? -12.539 9.727 -2.484 1 96.19 101 LEU A CA 1
ATOM 783 C C . LEU A 1 101 ? -12.266 8.281 -2.07 1 96.19 101 LEU A C 1
ATOM 785 O O . LEU A 1 101 ? -12.602 7.352 -2.805 1 96.19 101 LEU A O 1
ATOM 789 N N . LEU A 1 102 ? -11.641 8.133 -0.916 1 97.62 102 LEU A N 1
ATOM 790 C CA . LEU A 1 102 ? -11.367 6.785 -0.415 1 97.62 102 LEU A CA 1
ATOM 791 C C . LEU A 1 102 ? -12.672 6.039 -0.141 1 97.62 102 LEU A C 1
ATOM 793 O O . LEU A 1 102 ? -12.805 4.867 -0.502 1 97.62 102 LEU A O 1
ATOM 797 N N . ALA A 1 103 ? -13.602 6.672 0.523 1 97.44 103 ALA A N 1
ATOM 798 C CA . ALA A 1 103 ? -14.891 6.059 0.836 1 97.44 103 ALA A CA 1
ATOM 799 C C . ALA A 1 103 ? -15.586 5.559 -0.429 1 97.44 103 ALA A C 1
ATOM 801 O O . ALA A 1 103 ? -16.094 4.441 -0.462 1 97.44 103 ALA A O 1
ATOM 802 N N . GLU A 1 104 ? -15.586 6.352 -1.419 1 97.5 104 GLU A N 1
ATOM 803 C CA . GLU A 1 104 ? -16.203 5.984 -2.686 1 97.5 104 GLU A CA 1
ATOM 804 C C . GLU A 1 104 ? -15.523 4.77 -3.305 1 97.5 104 GLU A C 1
ATOM 806 O O . GLU A 1 104 ? -16.188 3.861 -3.807 1 97.5 104 GLU A O 1
ATOM 811 N N . ALA A 1 105 ? -14.234 4.797 -3.316 1 97.44 105 ALA A N 1
ATOM 812 C CA . ALA A 1 105 ? -13.477 3.674 -3.871 1 97.44 105 ALA A CA 1
ATOM 813 C C . ALA A 1 105 ? -13.766 2.387 -3.107 1 97.44 105 ALA A C 1
ATOM 815 O O . ALA A 1 105 ? -13.93 1.321 -3.709 1 97.44 105 ALA A O 1
ATOM 816 N N . LEU A 1 106 ? -13.805 2.51 -1.761 1 98.38 106 LEU A N 1
ATOM 817 C CA . LEU A 1 106 ? -14.086 1.34 -0.935 1 98.38 106 LEU A CA 1
ATOM 818 C C . LEU A 1 106 ? -15.5 0.828 -1.179 1 98.38 106 LEU A C 1
ATOM 820 O O . LEU A 1 106 ? -15.719 -0.382 -1.281 1 98.38 106 LEU A O 1
ATOM 824 N N . GLU A 1 107 ? -16.438 1.689 -1.324 1 97.88 107 GLU A N 1
ATOM 825 C CA . GLU A 1 107 ? -17.828 1.318 -1.584 1 97.88 107 GLU A CA 1
ATOM 826 C C . GLU A 1 107 ? -17.969 0.617 -2.932 1 97.88 107 GLU A C 1
ATOM 828 O O . GLU A 1 107 ? -18.641 -0.407 -3.037 1 97.88 107 GLU A O 1
ATOM 833 N N . GLU A 1 108 ? -17.391 1.208 -3.889 1 98 108 GLU A N 1
ATOM 834 C CA . GLU A 1 108 ? -17.422 0.598 -5.215 1 98 108 GLU A CA 1
ATOM 835 C C . GLU A 1 108 ? -16.797 -0.794 -5.191 1 98 108 GLU A C 1
ATOM 837 O O . GLU A 1 108 ? -17.297 -1.718 -5.832 1 98 108 GLU A O 1
ATOM 842 N N . SER A 1 109 ? -15.695 -0.899 -4.52 1 97.88 109 SER A N 1
ATOM 843 C CA . SER A 1 109 ? -14.984 -2.17 -4.434 1 97.88 109 SER A CA 1
ATOM 844 C C . SER A 1 109 ? -15.828 -3.234 -3.746 1 97.88 109 SER A C 1
ATOM 846 O O . SER A 1 109 ? -15.898 -4.375 -4.207 1 97.88 109 SER A O 1
ATOM 848 N N . VAL A 1 110 ? -16.469 -2.879 -2.672 1 97.56 110 VAL A N 1
ATOM 849 C CA . VAL A 1 110 ? -17.359 -3.791 -1.961 1 97.56 110 VAL A CA 1
ATOM 850 C C . VAL A 1 110 ? -18.484 -4.242 -2.889 1 97.56 110 VAL A C 1
ATOM 852 O O . VAL A 1 110 ? -18.797 -5.434 -2.957 1 97.56 110 VAL A O 1
ATOM 855 N N . ALA A 1 111 ? -19.062 -3.332 -3.576 1 97.44 111 ALA A N 1
ATOM 856 C CA . ALA A 1 111 ? -20.156 -3.654 -4.5 1 97.44 111 ALA A CA 1
ATOM 857 C C . ALA A 1 111 ? -19.688 -4.633 -5.574 1 97.44 111 ALA A C 1
ATOM 859 O O . ALA A 1 111 ? -20.391 -5.598 -5.891 1 97.44 111 ALA A O 1
ATOM 860 N N . ARG A 1 112 ? -18.547 -4.406 -6.105 1 97.19 112 ARG A N 1
ATOM 861 C CA . ARG A 1 112 ? -18 -5.258 -7.156 1 97.19 112 ARG A CA 1
ATOM 862 C C . ARG A 1 112 ? -17.734 -6.664 -6.633 1 97.19 112 ARG A C 1
ATOM 864 O O . ARG A 1 112 ? -18.016 -7.652 -7.32 1 97.19 112 ARG A O 1
ATOM 871 N N . MET A 1 113 ? -17.188 -6.727 -5.469 1 96.56 113 MET A N 1
ATOM 872 C CA . MET A 1 113 ? -16.875 -8.031 -4.898 1 96.56 113 MET A CA 1
ATOM 873 C C . MET A 1 113 ? -18.141 -8.805 -4.57 1 96.56 113 MET A C 1
ATOM 875 O O . MET A 1 113 ? -18.203 -10.023 -4.762 1 96.56 113 MET A O 1
ATOM 879 N N . ARG A 1 114 ? -19.156 -8.164 -4.09 1 94.88 114 ARG A N 1
ATOM 880 C CA . ARG A 1 114 ? -20.453 -8.805 -3.818 1 94.88 114 ARG A CA 1
ATOM 881 C C . ARG A 1 114 ? -21.078 -9.344 -5.102 1 94.88 114 ARG A C 1
ATOM 883 O O . ARG A 1 114 ? -21.562 -10.477 -5.125 1 94.88 114 ARG A O 1
ATOM 890 N N . LEU A 1 115 ? -21.016 -8.547 -6.098 1 94.25 115 LEU A N 1
ATOM 891 C CA . LEU A 1 115 ? -21.578 -8.953 -7.383 1 94.25 115 LEU A CA 1
ATOM 892 C C . LEU A 1 115 ? -20.828 -10.164 -7.941 1 94.25 115 LEU A C 1
ATOM 894 O O . LEU A 1 115 ? -21.453 -11.078 -8.484 1 94.25 115 LEU A O 1
ATOM 898 N N . ALA A 1 116 ? -19.531 -10.109 -7.773 1 92.44 116 ALA A N 1
ATOM 899 C CA . ALA A 1 116 ? -18.719 -11.227 -8.25 1 92.44 116 ALA A CA 1
ATOM 900 C C . ALA A 1 116 ? -19.016 -12.5 -7.473 1 92.44 116 ALA A C 1
ATOM 902 O O . ALA A 1 116 ? -19.016 -13.594 -8.031 1 92.44 116 ALA A O 1
ATOM 903 N N . GLY A 1 117 ? -19.234 -12.344 -6.152 1 86.94 117 GLY A N 1
ATOM 904 C CA . GLY A 1 117 ? -19.594 -13.492 -5.328 1 86.94 117 GLY A CA 1
ATOM 905 C C . GLY A 1 117 ? -20.922 -14.109 -5.727 1 86.94 117 GLY A C 1
ATOM 906 O O . GLY A 1 117 ? -21.062 -15.336 -5.762 1 86.94 117 GLY A O 1
ATOM 907 N N . VAL A 1 118 ? -21.922 -13.305 -6.055 1 80.81 118 VAL A N 1
ATOM 908 C CA . VAL A 1 118 ? -23.25 -13.766 -6.457 1 80.81 118 VAL A CA 1
ATOM 909 C C . VAL A 1 118 ? -23.156 -14.516 -7.785 1 80.81 118 VAL A C 1
ATOM 911 O O . VAL A 1 118 ? -23.75 -15.586 -7.945 1 80.81 118 VAL A O 1
ATOM 914 N N . ARG A 1 119 ? -22.422 -14.039 -8.664 1 83.75 119 ARG A N 1
ATOM 915 C CA . ARG A 1 119 ? -22.25 -14.656 -9.977 1 83.75 119 ARG A CA 1
ATOM 916 C C . ARG A 1 119 ? -21.578 -16.016 -9.867 1 83.75 119 ARG A C 1
ATOM 918 O O . ARG A 1 119 ? -21.953 -16.969 -10.562 1 83.75 119 ARG A O 1
ATOM 925 N N . ARG A 1 120 ? -20.656 -16.156 -9.008 1 82.56 120 ARG A N 1
ATOM 926 C CA . ARG A 1 120 ? -19.938 -17.422 -8.805 1 82.56 120 ARG A CA 1
ATOM 927 C C . ARG A 1 120 ? -20.859 -18.484 -8.203 1 82.56 120 ARG A C 1
ATOM 929 O O . ARG A 1 120 ? -20.812 -19.641 -8.602 1 82.56 120 ARG A O 1
ATOM 936 N N . SER A 1 121 ? -21.688 -18.016 -7.289 1 82.5 121 SER A N 1
ATOM 937 C CA . SER A 1 121 ? -22.625 -18.938 -6.656 1 82.5 121 SER A CA 1
ATOM 938 C C . SER A 1 121 ? -23.672 -19.422 -7.652 1 82.5 121 SER A C 1
ATOM 940 O O . SER A 1 121 ? -24.047 -20.594 -7.648 1 82.5 121 SER A O 1
ATOM 942 N N . ALA A 1 122 ? -24.078 -18.516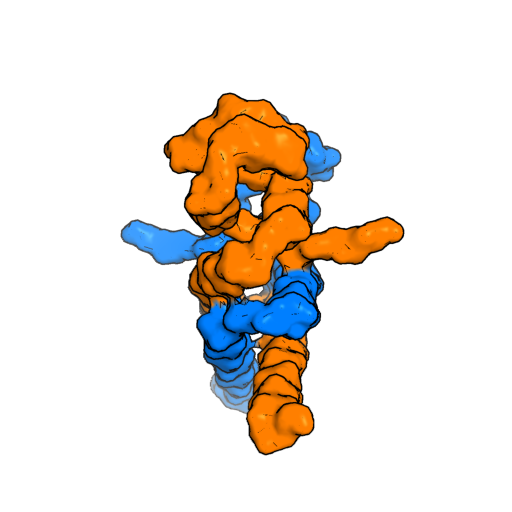 -8.531 1 80.81 122 ALA A N 1
ATOM 943 C CA . ALA A 1 122 ? -25.094 -18.859 -9.523 1 80.81 122 ALA A CA 1
ATOM 944 C C . ALA A 1 122 ? -24.547 -19.844 -10.555 1 80.81 122 ALA A C 1
ATOM 946 O O . ALA A 1 122 ? -25.234 -20.781 -10.961 1 80.81 122 ALA A O 1
ATOM 947 N N . ARG A 1 123 ? -23.391 -19.75 -10.945 1 80.56 123 ARG A N 1
ATOM 948 C CA . ARG A 1 123 ? -22.734 -20.641 -11.906 1 80.56 123 ARG A CA 1
ATOM 949 C C . ARG A 1 123 ? -22.516 -22.031 -11.328 1 80.56 123 ARG A C 1
ATOM 951 O O . ARG A 1 123 ? -22.641 -23.031 -12.039 1 80.56 123 ARG A O 1
ATOM 958 N N . LEU A 1 124 ? -22.156 -22.062 -10.039 1 77.31 124 LEU A N 1
ATOM 959 C CA . LEU A 1 124 ? -21.938 -23.344 -9.383 1 77.31 124 LEU A CA 1
ATOM 960 C C . LEU A 1 124 ? -23.25 -24.109 -9.219 1 77.31 124 LEU A C 1
ATOM 962 O O . LEU A 1 124 ? -23.25 -25.344 -9.125 1 77.31 124 LEU A O 1
ATOM 966 N N . ALA A 1 125 ? -24.328 -23.359 -9.07 1 81.06 125 ALA A N 1
ATOM 967 C CA . ALA A 1 125 ? -25.656 -23.953 -8.898 1 81.06 125 ALA A CA 1
ATOM 968 C C . ALA A 1 125 ? -26.203 -24.469 -10.227 1 81.06 125 ALA A C 1
ATOM 970 O O . ALA A 1 125 ? -27.031 -25.391 -10.25 1 81.06 125 ALA A O 1
ATOM 971 N N . ASN A 1 126 ? -25.844 -23.766 -11.297 1 75.25 126 ASN A N 1
ATOM 972 C CA . ASN A 1 126 ? -26.266 -24.219 -12.625 1 75.25 126 ASN A CA 1
ATOM 973 C C . ASN A 1 126 ? -25.062 -24.375 -13.555 1 75.25 126 ASN A C 1
ATOM 975 O O . ASN A 1 126 ? -24.781 -23.484 -14.367 1 75.25 126 ASN A O 1
ATOM 979 N N . PRO A 1 127 ? -24.391 -25.531 -13.516 1 62.53 127 PRO A N 1
ATOM 980 C CA . PRO A 1 127 ? -23.156 -25.766 -14.273 1 62.53 127 PRO A CA 1
ATOM 981 C C . PRO A 1 127 ? -23.375 -25.75 -15.781 1 62.53 127 PRO A C 1
ATOM 983 O O . PRO A 1 127 ? -24.469 -26.078 -16.25 1 62.53 127 PRO A O 1
ATOM 986 N N . MET B 1 1 ? 3.98 1.372 22.938 1 29.83 1 MET B N 1
ATOM 987 C CA . MET B 1 1 ? 4.539 1.11 21.609 1 29.83 1 MET B CA 1
ATOM 988 C C . MET B 1 1 ? 3.703 1.778 20.531 1 29.83 1 MET B C 1
ATOM 990 O O . MET B 1 1 ? 2.482 1.615 20.484 1 29.83 1 MET B O 1
ATOM 994 N N . GLU B 1 2 ? 3.809 3.152 20.219 1 39.31 2 GLU B N 1
ATOM 995 C CA . GLU B 1 2 ? 2.951 4.09 19.5 1 39.31 2 GLU B CA 1
ATOM 996 C C . GLU B 1 2 ? 2.26 3.416 18.312 1 39.31 2 GLU B C 1
ATOM 998 O O . GLU B 1 2 ? 2.91 2.76 17.5 1 39.31 2 GLU B O 1
ATOM 1003 N N . GLU B 1 3 ? 1.156 2.785 18.391 1 49.31 3 GLU B N 1
ATOM 1004 C CA . GLU B 1 3 ? 0.377 1.977 17.453 1 49.31 3 GLU B CA 1
ATOM 1005 C C . GLU B 1 3 ? 0.526 2.486 16.031 1 49.31 3 GLU B C 1
ATOM 1007 O O . GLU B 1 3 ? 0.027 3.562 15.688 1 49.31 3 GLU B O 1
ATOM 1012 N N . GLY B 1 4 ? 1.754 2.453 15.406 1 65.69 4 GLY B N 1
ATOM 1013 C CA . GLY B 1 4 ? 2.361 2.998 14.203 1 65.69 4 GLY B CA 1
ATOM 1014 C C . GLY B 1 4 ? 1.432 2.977 13.008 1 65.69 4 GLY B C 1
ATOM 1015 O O . GLY B 1 4 ? 0.433 2.254 13 1 65.69 4 GLY B O 1
ATOM 1016 N N . LEU B 1 5 ? 1.202 4.125 12.273 1 89.44 5 LEU B N 1
ATOM 1017 C CA . LEU B 1 5 ? 0.457 4.254 11.023 1 89.44 5 LEU B CA 1
ATOM 1018 C C . LEU B 1 5 ? 0.823 3.135 10.055 1 89.44 5 LEU B C 1
ATOM 1020 O O . LEU B 1 5 ? 1.642 3.33 9.148 1 89.44 5 LEU B O 1
ATOM 1024 N N . LEU B 1 6 ? 0.217 1.934 10.273 1 93.31 6 LEU B N 1
ATOM 1025 C CA . LEU B 1 6 ? 0.507 0.713 9.523 1 93.31 6 LEU B CA 1
ATOM 1026 C C . LEU B 1 6 ? 0.314 0.933 8.031 1 93.31 6 LEU B C 1
ATOM 1028 O O . LEU B 1 6 ? 0.881 0.203 7.211 1 93.31 6 LEU B O 1
ATOM 1032 N N . PHE B 1 7 ? -0.459 1.938 7.738 1 97.44 7 PHE B N 1
ATOM 1033 C CA . PHE B 1 7 ? -0.839 2.123 6.344 1 97.44 7 PHE B CA 1
ATOM 1034 C C . PHE B 1 7 ? 0.275 2.811 5.566 1 97.44 7 PHE B C 1
ATOM 1036 O O . PHE B 1 7 ? 0.236 2.869 4.332 1 97.44 7 PHE B O 1
ATOM 1043 N N . VAL B 1 8 ? 1.306 3.303 6.242 1 97.69 8 VAL B N 1
ATOM 1044 C CA . VAL B 1 8 ? 2.334 4.121 5.605 1 97.69 8 VAL B CA 1
ATOM 1045 C C . VAL B 1 8 ? 3.068 3.295 4.551 1 97.69 8 VAL B C 1
ATOM 1047 O O . VAL B 1 8 ? 3.492 3.828 3.52 1 97.69 8 VAL B O 1
ATOM 1050 N N . HIS B 1 9 ? 3.156 2.029 4.766 1 97.06 9 HIS B N 1
ATOM 1051 C CA . HIS B 1 9 ? 3.885 1.192 3.816 1 97.06 9 HIS B CA 1
ATOM 1052 C C . HIS B 1 9 ? 3.141 1.086 2.49 1 97.06 9 HIS B C 1
ATOM 1054 O O . HIS B 1 9 ? 3.729 0.713 1.473 1 97.06 9 HIS B O 1
ATOM 1060 N N . MET B 1 10 ? 1.876 1.405 2.414 1 97.88 10 MET B N 1
ATOM 1061 C CA . MET B 1 10 ? 1.056 1.242 1.217 1 97.88 10 MET B CA 1
ATOM 1062 C C . MET B 1 10 ? 1.319 2.365 0.219 1 97.88 10 MET B C 1
ATOM 1064 O O . MET B 1 10 ? 0.906 2.283 -0.938 1 97.88 10 MET B O 1
ATOM 1068 N N . LEU B 1 11 ? 1.969 3.379 0.703 1 98.06 11 LEU B N 1
ATOM 1069 C CA . LEU B 1 11 ? 2.066 4.59 -0.107 1 98.06 11 LEU B CA 1
ATOM 1070 C C . LEU B 1 11 ? 3.135 4.438 -1.185 1 98.06 11 LEU B C 1
ATOM 1072 O O . LEU B 1 11 ? 4.254 4.004 -0.9 1 98.06 11 LEU B O 1
ATOM 1076 N N . GLY B 1 12 ? 2.748 4.82 -2.404 1 96.56 12 GLY B N 1
ATOM 1077 C CA . GLY B 1 12 ? 3.688 4.785 -3.514 1 96.56 12 GLY B CA 1
ATOM 1078 C C . GLY B 1 12 ? 4.719 5.898 -3.457 1 96.56 12 GLY B C 1
ATOM 1079 O O . GLY B 1 12 ? 4.609 6.816 -2.641 1 96.56 12 GLY B O 1
ATOM 1080 N N . LYS B 1 13 ? 5.66 5.848 -4.355 1 96 13 LYS B N 1
ATOM 1081 C CA . LYS B 1 13 ? 6.789 6.77 -4.391 1 96 13 LYS B CA 1
ATOM 1082 C C . LYS B 1 13 ? 6.328 8.203 -4.641 1 96 13 LYS B C 1
ATOM 1084 O O . LYS B 1 13 ? 6.828 9.141 -4.016 1 96 13 LYS B O 1
ATOM 1089 N N . GLU B 1 14 ? 5.375 8.367 -5.551 1 96.62 14 GLU B N 1
ATOM 1090 C CA . GLU B 1 14 ? 4.91 9.703 -5.898 1 96.62 14 GLU B CA 1
ATOM 1091 C C . GLU B 1 14 ? 4.137 10.344 -4.746 1 96.62 14 GLU B C 1
ATOM 1093 O O . GLU B 1 14 ? 4.273 11.539 -4.484 1 96.62 14 GLU B O 1
ATOM 1098 N N . THR B 1 15 ? 3.359 9.57 -4.086 1 98.31 15 THR B N 1
ATOM 1099 C CA . THR B 1 15 ? 2.602 10.078 -2.947 1 98.31 15 THR B CA 1
ATOM 1100 C C . THR B 1 15 ? 3.539 10.477 -1.81 1 98.31 15 THR B C 1
ATOM 1102 O O . THR B 1 15 ? 3.338 11.508 -1.165 1 98.31 15 THR B O 1
ATOM 1105 N N . ARG B 1 16 ? 4.586 9.664 -1.558 1 98.62 16 ARG B N 1
ATOM 1106 C CA . ARG B 1 16 ? 5.586 9.984 -0.544 1 98.62 16 ARG B CA 1
ATOM 1107 C C . ARG B 1 16 ? 6.266 11.32 -0.846 1 98.62 16 ARG B C 1
ATOM 1109 O O . ARG B 1 16 ? 6.445 12.148 0.051 1 98.62 16 ARG B O 1
ATOM 1116 N N . ARG B 1 17 ? 6.586 11.547 -2.09 1 98.31 17 ARG B N 1
ATOM 1117 C CA . ARG B 1 17 ? 7.184 12.812 -2.514 1 98.31 17 ARG B CA 1
ATOM 1118 C C . ARG B 1 17 ? 6.223 13.977 -2.293 1 98.31 17 ARG B C 1
ATOM 1120 O O . ARG B 1 17 ? 6.625 15.039 -1.818 1 98.31 17 ARG B O 1
ATOM 1127 N N . LYS B 1 18 ? 4.973 13.781 -2.678 1 98.5 18 LYS B N 1
ATOM 1128 C CA . LYS B 1 18 ? 3.955 14.82 -2.545 1 98.5 18 LYS B CA 1
ATOM 1129 C C . LYS B 1 18 ? 3.789 15.25 -1.089 1 98.5 18 LYS B C 1
ATOM 1131 O O . LYS B 1 18 ? 3.564 16.422 -0.801 1 98.5 18 LYS B O 1
ATOM 1136 N N . ILE B 1 19 ? 3.861 14.266 -0.18 1 98.75 19 ILE B N 1
ATOM 1137 C CA . ILE B 1 19 ? 3.746 14.562 1.244 1 98.75 19 ILE B CA 1
ATOM 1138 C C . ILE B 1 19 ? 4.848 15.539 1.658 1 98.75 19 ILE B C 1
ATOM 1140 O O . ILE B 1 19 ? 4.582 16.531 2.334 1 98.75 19 ILE B O 1
ATOM 1144 N N . ILE B 1 20 ? 6.043 15.289 1.19 1 98.81 20 ILE B N 1
ATOM 1145 C CA . ILE B 1 20 ? 7.168 16.172 1.507 1 98.81 20 ILE B CA 1
ATOM 1146 C C . ILE B 1 20 ? 6.949 17.531 0.872 1 98.81 20 ILE B C 1
ATOM 1148 O O . ILE B 1 20 ? 7.203 18.562 1.502 1 98.81 20 ILE B O 1
ATOM 1152 N N . ALA B 1 21 ? 6.496 17.531 -0.366 1 98.69 21 ALA B N 1
ATOM 1153 C CA . ALA B 1 21 ? 6.246 18.781 -1.075 1 98.69 21 ALA B CA 1
ATOM 1154 C C . ALA B 1 21 ? 5.211 19.641 -0.339 1 98.69 21 ALA B C 1
ATOM 1156 O O . ALA B 1 21 ? 5.348 20.859 -0.255 1 98.69 21 ALA B O 1
ATOM 1157 N N . ILE B 1 22 ? 4.172 19.031 0.185 1 98.81 22 ILE B N 1
ATOM 1158 C CA . ILE B 1 22 ? 3.119 19.734 0.921 1 98.81 22 ILE B CA 1
ATOM 1159 C C . ILE B 1 22 ? 3.709 20.375 2.168 1 98.81 22 ILE B C 1
ATOM 1161 O O . ILE B 1 22 ? 3.428 21.547 2.457 1 98.81 22 ILE B O 1
ATOM 1165 N N . LEU B 1 23 ? 4.582 19.656 2.893 1 98.69 23 LEU B N 1
ATOM 1166 C CA . LEU B 1 23 ? 5.195 20.203 4.094 1 98.69 23 LEU B CA 1
ATOM 1167 C C . LEU B 1 23 ? 6.125 21.359 3.742 1 98.69 23 LEU B C 1
ATOM 1169 O O . LEU B 1 23 ? 6.254 22.312 4.512 1 98.69 23 LEU B O 1
ATOM 1173 N N . LEU B 1 24 ? 6.664 21.328 2.586 1 97.94 24 LEU B N 1
ATOM 1174 C CA . LEU B 1 24 ? 7.605 22.344 2.139 1 97.94 24 LEU B CA 1
ATOM 1175 C C . LEU B 1 24 ? 6.879 23.625 1.734 1 97.94 24 LEU B C 1
ATOM 1177 O O . LEU B 1 24 ? 7.5 24.672 1.574 1 97.94 24 LEU B O 1
ATOM 1181 N N . SER B 1 25 ? 5.637 23.5 1.528 1 96.88 25 SER B N 1
ATOM 1182 C CA . SER B 1 25 ? 4.883 24.688 1.147 1 96.88 25 SER B CA 1
ATOM 1183 C C . SER B 1 25 ? 4.828 25.703 2.289 1 96.88 25 SER B C 1
ATOM 1185 O O . SER B 1 25 ? 4.566 26.875 2.066 1 96.88 25 SER B O 1
ATOM 1187 N N . THR B 1 26 ? 5.176 25.297 3.574 1 97 26 THR B N 1
ATOM 1188 C CA . THR B 1 26 ? 5.074 26.188 4.723 1 97 26 THR B CA 1
ATOM 1189 C C . THR B 1 26 ? 6.375 26.203 5.52 1 97 26 THR B C 1
ATOM 1191 O O . THR B 1 26 ? 6.477 26.875 6.547 1 97 26 THR B O 1
ATOM 1194 N N . ARG B 1 27 ? 7.297 25.391 5.098 1 97.38 27 ARG B N 1
ATOM 1195 C CA . ARG B 1 27 ? 8.594 25.281 5.758 1 97.38 27 ARG B CA 1
ATOM 1196 C C . ARG B 1 27 ? 9.734 25.453 4.762 1 97.38 27 ARG B C 1
ATOM 1198 O O . ARG B 1 27 ? 9.578 25.156 3.572 1 97.38 27 ARG B O 1
ATOM 1205 N N . THR B 1 28 ? 10.852 25.891 5.277 1 95.69 28 THR B N 1
ATOM 1206 C CA . THR B 1 28 ? 12.07 25.859 4.477 1 95.69 28 THR B CA 1
ATOM 1207 C C . THR B 1 28 ? 12.672 24.453 4.465 1 95.69 28 THR B C 1
ATOM 1209 O O . THR B 1 28 ? 12.305 23.609 5.281 1 95.69 28 THR B O 1
ATOM 1212 N N . TYR B 1 29 ? 13.594 24.188 3.5 1 96.31 29 TYR B N 1
ATOM 1213 C CA . TYR B 1 29 ? 14.32 22.922 3.428 1 96.31 29 TYR B CA 1
ATOM 1214 C C . TYR B 1 29 ? 14.984 22.609 4.762 1 96.31 29 TYR B C 1
ATOM 1216 O O . TYR B 1 29 ? 14.883 21.484 5.258 1 96.31 29 TYR B O 1
ATOM 1224 N N . ARG B 1 30 ? 15.578 23.594 5.41 1 97.12 30 ARG B N 1
ATOM 1225 C CA . ARG B 1 30 ? 16.328 23.406 6.645 1 97.12 30 ARG B CA 1
ATOM 1226 C C . ARG B 1 30 ? 15.406 23.078 7.809 1 97.12 30 ARG B C 1
ATOM 1228 O O . ARG B 1 30 ? 15.688 22.203 8.609 1 97.12 30 ARG B O 1
ATOM 1235 N N . GLU B 1 31 ? 14.359 23.812 7.891 1 98.06 31 GLU B N 1
ATOM 1236 C CA . GLU B 1 31 ? 13.375 23.609 8.945 1 98.06 31 GLU B CA 1
ATOM 1237 C C . GLU B 1 31 ? 12.758 22.203 8.859 1 98.06 31 GLU B C 1
ATOM 1239 O O . GLU B 1 31 ? 12.703 21.484 9.859 1 98.06 31 GLU B O 1
ATOM 1244 N N . LEU B 1 32 ? 12.328 21.844 7.652 1 98.56 32 LEU B N 1
ATOM 1245 C CA . LEU B 1 32 ? 11.695 20.547 7.469 1 98.56 32 LEU B CA 1
ATOM 1246 C C . LEU B 1 32 ? 12.68 19.422 7.742 1 98.56 32 LEU B C 1
ATOM 1248 O O . LEU B 1 32 ? 12.32 18.422 8.375 1 98.56 32 LEU B O 1
ATOM 1252 N N . ALA B 1 33 ? 13.883 19.531 7.238 1 98.5 33 ALA B N 1
ATOM 1253 C CA . ALA B 1 33 ? 14.914 18.516 7.473 1 98.5 33 ALA B CA 1
ATOM 1254 C C . ALA B 1 33 ? 15.125 18.297 8.969 1 98.5 33 ALA B C 1
ATOM 1256 O O . ALA B 1 33 ? 15.211 17.156 9.422 1 98.5 33 ALA B O 1
ATOM 1257 N N . SER B 1 34 ? 15.188 19.359 9.703 1 98.38 34 SER B N 1
ATOM 1258 C CA . SER B 1 34 ? 15.375 19.281 11.148 1 98.38 34 SER B CA 1
ATOM 1259 C C . SER B 1 34 ? 14.195 18.578 11.812 1 98.38 34 SER B C 1
ATOM 1261 O O . SER B 1 34 ? 14.383 17.719 12.664 1 98.38 34 SER B O 1
ATOM 1263 N N . GLU B 1 35 ? 13.023 18.953 11.438 1 98.31 35 GLU B N 1
ATOM 1264 C CA . GLU B 1 35 ? 11.82 18.391 12.039 1 98.31 35 GLU B CA 1
ATOM 1265 C C . GLU B 1 35 ? 11.703 16.891 11.734 1 98.31 35 GLU B C 1
ATOM 1267 O O . GLU B 1 35 ? 11.219 16.125 12.562 1 98.31 35 GLU B O 1
ATOM 1272 N N . LEU B 1 36 ? 12.125 16.484 10.539 1 98.38 36 LEU B N 1
ATOM 1273 C CA . LEU B 1 36 ? 12 15.086 10.117 1 98.38 36 LEU B CA 1
ATOM 1274 C C . LEU B 1 36 ? 13.211 14.273 10.562 1 98.38 36 LEU B C 1
ATOM 1276 O O . LEU B 1 36 ? 13.203 13.047 10.477 1 98.38 36 LEU B O 1
ATOM 1280 N N . GLY B 1 37 ? 14.25 14.922 11.016 1 98 37 GLY B N 1
ATOM 1281 C CA . GLY B 1 37 ? 15.461 14.234 11.445 1 98 37 GLY B CA 1
ATOM 1282 C C . GLY B 1 37 ? 16.281 13.688 10.297 1 98 37 GLY B C 1
ATOM 1283 O O . GLY B 1 37 ? 16.812 12.578 10.375 1 98 37 GLY B O 1
ATOM 1284 N N . VAL B 1 38 ? 16.25 14.414 9.211 1 98.31 38 VAL B N 1
ATOM 1285 C CA . VAL B 1 38 ? 17.047 14.047 8.047 1 98.31 38 VAL B CA 1
ATOM 1286 C C . VAL B 1 38 ? 17.891 15.242 7.605 1 98.31 38 VAL B C 1
ATOM 1288 O O . VAL B 1 38 ? 17.844 16.297 8.227 1 98.31 38 VAL B O 1
ATOM 1291 N N . THR B 1 39 ? 18.672 15.094 6.645 1 97.81 39 THR B N 1
ATOM 1292 C CA . THR B 1 39 ? 19.5 16.188 6.148 1 97.81 39 THR B CA 1
ATOM 1293 C C . THR B 1 39 ? 18.75 16.984 5.082 1 97.81 39 THR B C 1
ATOM 1295 O O . THR B 1 39 ? 17.859 16.453 4.41 1 97.81 39 THR B O 1
ATOM 1298 N N . PRO B 1 40 ? 19.109 18.219 4.922 1 97.69 40 PRO B N 1
ATOM 1299 C CA . PRO B 1 40 ? 18.516 18.984 3.826 1 97.69 40 PRO B CA 1
ATOM 1300 C C . PRO B 1 40 ? 18.734 18.344 2.461 1 97.69 40 PRO B C 1
ATOM 1302 O O . PRO B 1 40 ? 17.859 18.422 1.59 1 97.69 40 PRO B O 1
ATOM 1305 N N . ALA B 1 41 ? 19.844 17.719 2.291 1 97.75 41 ALA B N 1
ATOM 1306 C CA . ALA B 1 41 ? 20.125 17.016 1.048 1 97.75 41 ALA B CA 1
ATOM 1307 C C . ALA B 1 41 ? 19.094 15.906 0.811 1 97.75 41 ALA B C 1
ATOM 1309 O O . ALA B 1 41 ? 18.703 15.648 -0.329 1 97.75 41 ALA B O 1
ATOM 1310 N N . ALA B 1 42 ? 18.672 15.234 1.853 1 98.06 42 ALA B N 1
ATOM 1311 C CA . ALA B 1 42 ? 17.656 14.188 1.741 1 98.06 42 ALA B CA 1
ATOM 1312 C C . ALA B 1 42 ? 16.344 14.766 1.235 1 98.06 42 ALA B C 1
ATOM 1314 O O . ALA B 1 42 ? 15.688 14.164 0.375 1 98.06 42 ALA B O 1
ATOM 1315 N N . ILE B 1 43 ? 15.961 15.922 1.737 1 98.5 43 ILE B N 1
ATOM 1316 C CA . ILE B 1 43 ? 14.734 16.578 1.302 1 98.5 43 ILE B CA 1
ATOM 1317 C C . ILE B 1 43 ? 14.805 16.875 -0.196 1 98.5 43 ILE B C 1
ATOM 1319 O O . ILE B 1 43 ? 13.852 16.609 -0.932 1 98.5 43 ILE B O 1
ATOM 1323 N N . ALA B 1 44 ? 15.945 17.422 -0.623 1 97.81 44 ALA B N 1
ATOM 1324 C CA . ALA B 1 44 ? 16.141 17.75 -2.035 1 97.81 44 ALA B CA 1
ATOM 1325 C C . ALA B 1 44 ? 16.016 16.5 -2.9 1 97.81 44 ALA B C 1
ATOM 1327 O O . ALA B 1 44 ? 15.43 16.531 -3.982 1 97.81 44 ALA B O 1
ATOM 1328 N N . LYS B 1 45 ? 16.562 15.414 -2.445 1 98.12 45 LYS B N 1
ATOM 1329 C CA . LYS B 1 45 ? 16.5 14.156 -3.182 1 98.12 45 LYS B CA 1
ATOM 1330 C C . LYS B 1 45 ? 15.062 13.641 -3.252 1 98.12 45 LYS B C 1
ATOM 1332 O O . LYS B 1 45 ? 14.648 13.07 -4.27 1 98.12 45 LYS B O 1
ATOM 1337 N N . TYR B 1 46 ? 14.336 13.75 -2.154 1 98.19 46 TYR B N 1
ATOM 1338 C CA . TYR B 1 46 ? 12.93 13.367 -2.172 1 98.19 46 TYR B CA 1
ATOM 1339 C C . TYR B 1 46 ? 12.172 14.141 -3.24 1 98.19 46 TYR B C 1
ATOM 1341 O O . TYR B 1 46 ? 11.422 13.555 -4.027 1 98.19 46 TYR B O 1
ATOM 1349 N N . ILE B 1 47 ? 12.375 15.445 -3.338 1 97.81 47 ILE B N 1
ATOM 1350 C CA . ILE B 1 47 ? 11.641 16.344 -4.211 1 97.81 47 ILE B CA 1
ATOM 1351 C C . ILE B 1 47 ? 12.023 16.094 -5.668 1 97.81 47 ILE B C 1
ATOM 1353 O O . ILE B 1 47 ? 11.164 16.125 -6.555 1 97.81 47 ILE B O 1
ATOM 1357 N N . SER B 1 48 ? 13.266 15.75 -5.906 1 96.81 48 SER B N 1
ATOM 1358 C CA . SER B 1 48 ? 13.719 15.516 -7.273 1 96.81 48 SER B CA 1
ATOM 1359 C C . SER B 1 48 ? 13.32 14.125 -7.758 1 96.81 48 SER B C 1
ATOM 1361 O O . SER B 1 48 ? 13.383 13.836 -8.953 1 96.81 48 SER B O 1
ATOM 1363 N N . GLY B 1 49 ? 12.992 13.266 -6.766 1 96.31 49 GLY B N 1
ATOM 1364 C CA . GLY B 1 49 ? 12.609 11.906 -7.125 1 96.31 49 GLY B CA 1
ATOM 1365 C C . GLY B 1 49 ? 13.781 10.953 -7.195 1 96.31 49 GLY B C 1
ATOM 1366 O O . GLY B 1 49 ? 13.641 9.82 -7.652 1 96.31 49 GLY B O 1
ATOM 1367 N N . ALA B 1 50 ? 14.922 11.469 -6.742 1 96.88 50 ALA B N 1
ATOM 1368 C CA . ALA B 1 50 ? 16.109 10.617 -6.734 1 96.88 50 ALA B CA 1
ATOM 1369 C C . ALA B 1 50 ? 15.945 9.461 -5.75 1 96.88 50 ALA B C 1
ATOM 1371 O O . ALA B 1 50 ? 16.484 8.375 -5.965 1 96.88 50 ALA B O 1
ATOM 1372 N N . THR B 1 51 ? 15.312 9.641 -4.605 1 96.88 51 THR B N 1
ATOM 1373 C CA . THR B 1 51 ? 14.914 8.633 -3.629 1 96.88 51 THR B CA 1
ATOM 1374 C C . THR B 1 51 ? 13.562 8.984 -3.018 1 96.88 51 THR B C 1
ATOM 1376 O O . THR B 1 51 ? 12.977 10.023 -3.332 1 96.88 51 THR B O 1
ATOM 1379 N N . HIS B 1 52 ? 13.016 8.078 -2.359 1 97.5 52 HIS B N 1
ATOM 1380 C CA . HIS B 1 52 ? 11.742 8.344 -1.696 1 97.5 52 HIS B CA 1
ATOM 1381 C C . HIS B 1 52 ? 11.875 8.211 -0.183 1 97.5 52 HIS B C 1
ATOM 1383 O O . HIS B 1 52 ? 12.734 7.488 0.31 1 97.5 52 HIS B O 1
ATOM 1389 N N . PRO B 1 53 ? 11.047 9.016 0.557 1 97.81 53 PRO B N 1
ATOM 1390 C CA . PRO B 1 53 ? 11.086 8.914 2.018 1 97.81 53 PRO B CA 1
ATOM 1391 C C . PRO B 1 53 ? 10.75 7.512 2.523 1 97.81 53 PRO B C 1
ATOM 1393 O O . PRO B 1 53 ? 9.883 6.844 1.965 1 97.81 53 PRO B O 1
ATOM 1396 N N . SER B 1 54 ? 11.453 7.121 3.594 1 96.31 54 SER B N 1
ATOM 1397 C CA . SER B 1 54 ? 11.18 5.844 4.242 1 96.31 54 SER B CA 1
ATOM 1398 C C . SER B 1 54 ? 9.836 5.875 4.973 1 96.31 54 SER B C 1
ATOM 1400 O O . SER B 1 54 ? 9.234 6.938 5.121 1 96.31 54 SER B O 1
ATOM 1402 N N . ASP B 1 55 ? 9.383 4.75 5.449 1 96.69 55 ASP B N 1
ATOM 1403 C CA . ASP B 1 55 ? 8.172 4.672 6.258 1 96.69 55 ASP B CA 1
ATOM 1404 C C . ASP B 1 55 ? 8.289 5.551 7.504 1 96.69 55 ASP B C 1
ATOM 1406 O O . ASP B 1 55 ? 7.348 6.262 7.859 1 96.69 55 ASP B O 1
ATOM 1410 N N . LYS B 1 56 ? 9.438 5.461 8.133 1 96.69 56 LYS B N 1
ATOM 1411 C CA . LYS B 1 56 ? 9.672 6.238 9.344 1 96.69 56 LYS B CA 1
ATOM 1412 C C . LYS B 1 56 ? 9.578 7.734 9.062 1 96.69 56 LYS B C 1
ATOM 1414 O O . LYS B 1 56 ? 8.969 8.484 9.836 1 96.69 56 LYS B O 1
ATOM 1419 N N . THR B 1 57 ? 10.148 8.18 7.992 1 97.75 57 THR B N 1
ATOM 1420 C CA . THR B 1 57 ? 10.133 9.594 7.617 1 97.75 57 THR B CA 1
ATOM 1421 C C . THR B 1 57 ? 8.711 10.055 7.305 1 97.75 57 THR B C 1
ATOM 1423 O O . THR B 1 57 ? 8.305 11.141 7.707 1 97.75 57 THR B O 1
ATOM 1426 N N . VAL B 1 58 ? 7.941 9.258 6.578 1 98.38 58 VAL B N 1
ATOM 1427 C CA . VAL B 1 58 ? 6.566 9.602 6.246 1 98.38 58 VAL B CA 1
ATOM 1428 C C . VAL B 1 58 ? 5.723 9.656 7.516 1 98.38 58 VAL B C 1
ATOM 1430 O O . VAL B 1 58 ? 4.902 10.562 7.688 1 98.38 58 VAL B O 1
ATOM 1433 N N . ALA B 1 59 ? 5.914 8.688 8.391 1 97.75 59 ALA B N 1
ATOM 1434 C CA . ALA B 1 59 ? 5.184 8.695 9.656 1 97.75 59 ALA B CA 1
ATOM 1435 C C . ALA B 1 59 ? 5.465 9.969 10.445 1 97.75 59 ALA B C 1
ATOM 1437 O O . ALA B 1 59 ? 4.547 10.578 11 1 97.75 59 ALA B O 1
ATOM 1438 N N . LYS B 1 60 ? 6.684 10.367 10.477 1 97.75 60 LYS B N 1
ATOM 1439 C CA . LYS B 1 60 ? 7.047 11.609 11.148 1 97.75 60 LYS B CA 1
ATOM 1440 C C . LYS B 1 60 ? 6.418 12.82 10.453 1 97.75 60 LYS B C 1
ATOM 1442 O O . LYS B 1 60 ? 5.98 13.758 11.117 1 97.75 60 LYS B O 1
ATOM 1447 N N . ALA B 1 61 ? 6.488 12.797 9.133 1 98.56 61 ALA B N 1
ATOM 1448 C CA . ALA B 1 61 ? 5.855 13.867 8.359 1 98.56 61 ALA B CA 1
ATOM 1449 C C . ALA B 1 61 ? 4.387 14.023 8.75 1 98.56 61 ALA B C 1
ATOM 1451 O O . ALA B 1 61 ? 3.9 15.148 8.914 1 98.56 61 ALA B O 1
ATOM 1452 N N . LEU B 1 62 ? 3.709 12.914 8.93 1 98.12 62 LEU B N 1
ATOM 1453 C CA . LEU B 1 62 ? 2.299 12.945 9.305 1 98.12 62 LEU B CA 1
ATOM 1454 C C . LEU B 1 62 ? 2.123 13.461 10.727 1 98.12 62 LEU B C 1
ATOM 1456 O O . LEU B 1 62 ? 1.109 14.086 11.039 1 98.12 62 LEU B O 1
ATOM 1460 N N . GLU B 1 63 ? 3.068 13.195 11.508 1 97 63 GLU B N 1
ATOM 1461 C CA . GLU B 1 63 ? 3.021 13.633 12.898 1 97 63 GLU B CA 1
ATOM 1462 C C . GLU B 1 63 ? 3.191 15.148 13 1 97 63 GLU B C 1
ATOM 1464 O O . GLU B 1 63 ? 2.504 15.797 13.789 1 97 63 GLU B O 1
ATOM 1469 N N . ILE B 1 64 ? 3.996 15.742 12.219 1 97.81 64 ILE B N 1
ATOM 1470 C CA . ILE B 1 64 ? 4.355 17.141 12.391 1 97.81 64 ILE B CA 1
ATOM 1471 C C . ILE B 1 64 ? 3.455 18.016 11.531 1 97.81 64 ILE B C 1
ATOM 1473 O O . ILE B 1 64 ? 3.434 19.234 11.688 1 97.81 64 ILE B O 1
ATOM 1477 N N . ALA B 1 65 ? 2.756 17.469 10.547 1 98.25 65 ALA B N 1
ATOM 1478 C CA . ALA B 1 65 ? 1.907 18.219 9.617 1 98.25 65 ALA B CA 1
ATOM 1479 C C . ALA B 1 65 ? 0.821 18.984 10.367 1 98.25 65 ALA B C 1
ATOM 1481 O O . ALA B 1 65 ? 0.235 18.469 11.32 1 98.25 65 ALA B O 1
ATOM 1482 N N . SER B 1 66 ? 0.591 20.219 9.977 1 97.81 66 SER B N 1
ATOM 1483 C CA . SER B 1 66 ? -0.549 20.969 10.469 1 97.81 66 SER B CA 1
ATOM 1484 C C . SER B 1 66 ? -1.867 20.375 9.992 1 97.81 66 SER B C 1
ATOM 1486 O O . SER B 1 66 ? -1.876 19.484 9.148 1 97.81 66 SER B O 1
ATOM 1488 N N . ARG B 1 67 ? -2.971 20.891 10.492 1 96.75 67 ARG B N 1
ATOM 1489 C CA . ARG B 1 67 ? -4.293 20.406 10.102 1 96.75 67 ARG B CA 1
ATOM 1490 C C . ARG B 1 67 ? -4.527 20.609 8.609 1 96.75 67 ARG B C 1
ATOM 1492 O O . ARG B 1 67 ? -5.008 19.703 7.926 1 96.75 67 ARG B O 1
ATOM 1499 N N . GLU B 1 68 ? -4.18 21.766 8.164 1 97.75 68 GLU B N 1
ATOM 1500 C CA . GLU B 1 68 ? -4.363 22.062 6.746 1 97.75 68 GLU B CA 1
ATOM 1501 C C . GLU B 1 68 ? -3.508 21.141 5.871 1 97.75 68 GLU B C 1
ATOM 1503 O O . GLU B 1 68 ? -3.973 20.656 4.84 1 97.75 68 GLU B O 1
ATOM 1508 N N . GLU B 1 69 ? -2.295 20.938 6.285 1 98.56 69 GLU B N 1
ATOM 1509 C CA . GLU B 1 69 ? -1.399 20.047 5.559 1 98.56 69 GLU B CA 1
ATOM 1510 C C . GLU B 1 69 ? -1.928 18.609 5.559 1 98.56 69 GLU B C 1
ATOM 1512 O O . GLU B 1 69 ? -1.89 17.938 4.531 1 98.56 69 GLU B O 1
ATOM 1517 N N . LYS B 1 70 ? -2.402 18.156 6.707 1 98.44 70 LYS B N 1
ATOM 1518 C CA . LYS B 1 70 ? -2.953 16.797 6.805 1 98.44 70 LYS B CA 1
ATOM 1519 C C . LYS B 1 70 ? -4.137 16.625 5.855 1 98.44 70 LYS B C 1
ATOM 1521 O O . LYS B 1 70 ? -4.32 15.547 5.281 1 98.44 70 LYS B O 1
ATOM 1526 N N . GLU B 1 71 ? -4.941 17.609 5.723 1 98.56 71 GLU B N 1
ATOM 1527 C CA . GLU B 1 71 ? -6.078 17.531 4.809 1 98.56 71 GLU B CA 1
ATOM 1528 C C . GLU B 1 71 ? -5.621 17.328 3.369 1 98.56 71 GLU B C 1
ATOM 1530 O O . GLU B 1 71 ? -6.164 16.484 2.652 1 98.56 71 GLU B O 1
ATOM 1535 N N . GLU B 1 72 ? -4.613 18.078 2.98 1 98.56 72 GLU B N 1
ATOM 1536 C CA . GLU B 1 72 ? -4.066 17.922 1.636 1 98.56 72 GLU B CA 1
ATOM 1537 C C . GLU B 1 72 ? -3.422 16.547 1.459 1 98.56 72 GLU B C 1
ATOM 1539 O O . GLU B 1 72 ? -3.58 15.906 0.414 1 98.56 72 GLU B O 1
ATOM 1544 N N . ILE B 1 73 ? -2.711 16.125 2.469 1 98.75 73 ILE B N 1
ATOM 1545 C CA . ILE B 1 73 ? -2.041 14.836 2.434 1 98.75 73 ILE B CA 1
ATOM 1546 C C . ILE B 1 73 ? -3.076 13.719 2.322 1 98.75 73 ILE B C 1
ATOM 1548 O O . ILE B 1 73 ? -2.904 12.781 1.541 1 98.75 73 ILE B O 1
ATOM 1552 N N . ALA B 1 74 ? -4.172 13.812 3.09 1 98.56 74 ALA B N 1
ATOM 1553 C CA . ALA B 1 74 ? -5.223 12.797 3.061 1 98.56 74 ALA B CA 1
ATOM 1554 C C . ALA B 1 74 ? -5.824 12.672 1.665 1 98.56 74 ALA B C 1
ATOM 1556 O O . ALA B 1 74 ? -6.145 11.57 1.216 1 98.56 74 ALA B O 1
ATOM 1557 N N . ILE B 1 75 ? -5.977 13.766 1.022 1 98.56 75 ILE B N 1
ATOM 1558 C CA . ILE B 1 75 ? -6.504 13.75 -0.337 1 98.56 75 ILE B CA 1
ATOM 1559 C C . ILE B 1 75 ? -5.527 13.023 -1.26 1 98.56 75 ILE B C 1
ATOM 1561 O O . ILE B 1 75 ? -5.93 12.148 -2.033 1 98.56 75 ILE B O 1
ATOM 1565 N N . ALA B 1 76 ? -4.25 13.359 -1.163 1 98.31 76 ALA B N 1
ATOM 1566 C CA . ALA B 1 76 ? -3.227 12.719 -1.987 1 98.31 76 ALA B CA 1
ATOM 1567 C C . ALA B 1 76 ? -3.174 11.219 -1.733 1 98.31 76 ALA B C 1
ATOM 1569 O O . ALA B 1 76 ? -3.094 10.43 -2.676 1 98.31 76 ALA B O 1
ATOM 1570 N N . ILE B 1 77 ? -3.189 10.82 -0.478 1 98.56 77 ILE B N 1
ATOM 1571 C CA . ILE B 1 77 ? -3.16 9.414 -0.097 1 98.56 77 ILE B CA 1
ATOM 1572 C C . ILE B 1 77 ? -4.398 8.703 -0.643 1 98.56 77 ILE B C 1
ATOM 1574 O O . ILE B 1 77 ? -4.297 7.613 -1.211 1 98.56 77 ILE B O 1
ATOM 1578 N N . SER B 1 78 ? -5.547 9.336 -0.495 1 98.06 78 SER B N 1
ATOM 1579 C CA . SER B 1 78 ? -6.801 8.742 -0.94 1 98.06 78 SER B CA 1
ATOM 1580 C C . SER B 1 78 ? -6.801 8.508 -2.447 1 98.06 78 SER B C 1
ATOM 1582 O O . SER B 1 78 ? -7.266 7.469 -2.92 1 98.06 78 SER B O 1
ATOM 1584 N N . GLU B 1 79 ? -6.324 9.43 -3.172 1 96.81 79 GLU B N 1
ATOM 1585 C CA . GLU B 1 79 ? -6.258 9.289 -4.621 1 96.81 79 GLU B CA 1
ATOM 1586 C C . GLU B 1 79 ? -5.363 8.117 -5.02 1 96.81 79 GLU B C 1
ATOM 1588 O O . GLU B 1 79 ? -5.73 7.312 -5.879 1 96.81 79 GLU B O 1
ATOM 1593 N N . ASP B 1 80 ? -4.211 8.062 -4.367 1 96.31 80 ASP B N 1
ATOM 1594 C CA . ASP B 1 80 ? -3.246 7 -4.633 1 96.31 80 ASP B CA 1
ATOM 1595 C C . ASP B 1 80 ? -3.83 5.629 -4.297 1 96.31 80 ASP B C 1
ATOM 1597 O O . ASP B 1 80 ? -3.875 4.738 -5.152 1 96.31 80 ASP B O 1
ATOM 1601 N N . LEU B 1 81 ? -4.406 5.465 -3.162 1 97.5 81 LEU B N 1
ATOM 1602 C CA . LEU B 1 81 ? -4.812 4.156 -2.666 1 97.5 81 LEU B CA 1
ATOM 1603 C C . LEU B 1 81 ? -6.152 3.74 -3.266 1 97.5 81 LEU B C 1
ATOM 1605 O O . LEU B 1 81 ? -6.414 2.549 -3.449 1 97.5 81 LEU B O 1
ATOM 1609 N N . ALA B 1 82 ? -6.992 4.703 -3.652 1 96.69 82 ALA B N 1
ATOM 1610 C CA . ALA B 1 82 ? -8.25 4.387 -4.328 1 96.69 82 ALA B CA 1
ATOM 1611 C C . ALA B 1 82 ? -7.992 3.615 -5.621 1 96.69 82 ALA B C 1
ATOM 1613 O O . ALA B 1 82 ? -8.602 2.568 -5.855 1 96.69 82 ALA B O 1
ATOM 1614 N N . GLU B 1 83 ? -7.094 4.121 -6.391 1 95.56 83 GLU B N 1
ATOM 1615 C CA . GLU B 1 83 ? -6.77 3.473 -7.656 1 95.56 83 GLU B CA 1
ATOM 1616 C C . GLU B 1 83 ? -6.148 2.098 -7.43 1 95.56 83 GLU B C 1
ATOM 1618 O O . GLU B 1 83 ? -6.457 1.144 -8.148 1 95.56 83 GLU B O 1
ATOM 1623 N N . SER B 1 84 ? -5.289 2.014 -6.5 1 97.44 84 SER B N 1
ATOM 1624 C CA . SER B 1 84 ? -4.566 0.773 -6.234 1 97.44 84 SER B CA 1
ATOM 1625 C C . SER B 1 84 ? -5.496 -0.292 -5.66 1 97.44 84 SER B C 1
ATOM 1627 O O . SER B 1 84 ? -5.367 -1.475 -5.984 1 97.44 84 SER B O 1
ATOM 1629 N N . ILE B 1 85 ? -6.418 0.08 -4.805 1 97.69 85 ILE B N 1
ATOM 1630 C CA . ILE B 1 85 ? -7.391 -0.85 -4.238 1 97.69 85 ILE B CA 1
ATOM 1631 C C . ILE B 1 85 ? -8.297 -1.387 -5.344 1 97.69 85 ILE B C 1
ATOM 1633 O O . ILE B 1 85 ? -8.586 -2.584 -5.391 1 97.69 85 ILE B O 1
ATOM 1637 N N . ARG B 1 86 ? -8.727 -0.526 -6.227 1 96.38 86 ARG B N 1
ATOM 1638 C CA . ARG B 1 86 ? -9.516 -0.975 -7.367 1 96.38 86 ARG B CA 1
ATOM 1639 C C . ARG B 1 86 ? -8.758 -2.01 -8.188 1 96.38 86 ARG B C 1
ATOM 1641 O O . ARG B 1 86 ? -9.328 -3.014 -8.617 1 96.38 86 ARG B O 1
ATOM 1648 N N . SER B 1 87 ? -7.492 -1.682 -8.398 1 96.69 87 SER B N 1
ATOM 1649 C CA . SER B 1 87 ? -6.645 -2.6 -9.148 1 96.69 87 SER B CA 1
ATOM 1650 C C . SER B 1 87 ? -6.559 -3.961 -8.461 1 96.69 87 SER B C 1
ATOM 1652 O O . SER B 1 87 ? -6.609 -5 -9.125 1 96.69 87 SER B O 1
ATOM 1654 N N . LEU B 1 88 ? -6.387 -4.016 -7.168 1 97.88 88 LEU B N 1
ATOM 1655 C CA . LEU B 1 88 ? -6.32 -5.262 -6.41 1 97.88 88 LEU B CA 1
ATOM 1656 C C . LEU B 1 88 ? -7.625 -6.039 -6.523 1 97.88 88 LEU B C 1
ATOM 1658 O O . LEU B 1 88 ? -7.617 -7.242 -6.777 1 97.88 88 LEU B O 1
ATOM 1662 N N . VAL B 1 89 ? -8.703 -5.387 -6.344 1 97.81 89 VAL B N 1
ATOM 1663 C CA . VAL B 1 89 ? -10.023 -6.008 -6.406 1 97.81 89 VAL B CA 1
ATOM 1664 C C . VAL B 1 89 ? -10.258 -6.594 -7.797 1 97.81 89 VAL B C 1
ATOM 1666 O O . VAL B 1 89 ? -10.75 -7.715 -7.934 1 97.81 89 VAL B O 1
ATOM 1669 N N . ASN B 1 90 ? -9.867 -5.844 -8.789 1 96.69 90 ASN B N 1
ATOM 1670 C CA . ASN B 1 90 ? -9.977 -6.359 -10.148 1 96.69 90 ASN B CA 1
ATOM 1671 C C . ASN B 1 90 ? -9.164 -7.641 -10.328 1 96.69 90 ASN B C 1
ATOM 1673 O O . ASN B 1 90 ? -9.633 -8.594 -10.953 1 96.69 90 ASN B O 1
ATOM 1677 N N . TRP B 1 91 ? -7.961 -7.602 -9.812 1 97.19 91 TRP B N 1
ATOM 1678 C CA . TRP B 1 91 ? -7.105 -8.781 -9.914 1 97.19 91 TRP B CA 1
ATOM 1679 C C . TRP B 1 91 ? -7.754 -9.984 -9.242 1 97.19 91 TRP B C 1
ATOM 1681 O O . TRP B 1 91 ? -7.773 -11.078 -9.805 1 97.19 91 TRP B O 1
ATOM 1691 N N . ILE B 1 92 ? -8.32 -9.844 -8.078 1 97.44 92 ILE B N 1
ATOM 1692 C CA . ILE B 1 92 ? -8.953 -10.914 -7.309 1 97.44 92 ILE B CA 1
ATOM 1693 C C . ILE B 1 92 ? -10.148 -11.469 -8.078 1 97.44 92 ILE B C 1
ATOM 1695 O O . ILE B 1 92 ? -10.312 -12.68 -8.195 1 97.44 92 ILE B O 1
ATOM 1699 N N . ILE B 1 93 ? -10.945 -10.594 -8.594 1 96.75 93 ILE B N 1
ATOM 1700 C CA . ILE B 1 93 ? -12.164 -10.984 -9.289 1 96.75 93 ILE B CA 1
ATOM 1701 C C . ILE B 1 93 ? -11.812 -11.68 -10.602 1 96.75 93 ILE B C 1
ATOM 1703 O O . ILE B 1 93 ? -12.32 -12.766 -10.898 1 96.75 93 ILE B O 1
ATOM 1707 N N . GLU B 1 94 ? -10.945 -11.094 -11.367 1 95.38 94 GLU B N 1
ATOM 1708 C CA . GLU B 1 94 ? -10.602 -11.617 -12.688 1 95.38 94 GLU B CA 1
ATOM 1709 C C . GLU B 1 94 ? -9.93 -12.984 -12.578 1 95.38 94 GLU B C 1
ATOM 1711 O O . GLU B 1 94 ? -10.172 -13.867 -13.406 1 95.38 94 GLU B O 1
ATOM 1716 N N . GLU B 1 95 ? -9.117 -13.141 -11.57 1 95.69 95 GLU B N 1
ATOM 1717 C CA . GLU B 1 95 ? -8.391 -14.391 -11.375 1 95.69 95 GLU B CA 1
ATOM 1718 C C . GLU B 1 95 ? -9.195 -15.375 -10.523 1 95.69 95 GLU B C 1
ATOM 1720 O O . GLU B 1 95 ? -8.727 -16.484 -10.242 1 95.69 95 GLU B O 1
ATOM 1725 N N . ARG B 1 96 ? -10.398 -14.969 -10.086 1 95.81 96 ARG B N 1
ATOM 1726 C CA . ARG B 1 96 ? -11.289 -15.797 -9.281 1 95.81 96 ARG B CA 1
ATOM 1727 C C . ARG B 1 96 ? -10.594 -16.281 -8.016 1 95.81 96 ARG B C 1
ATOM 1729 O O . ARG B 1 96 ? -10.625 -17.469 -7.699 1 95.81 96 ARG B O 1
ATOM 1736 N N . LEU B 1 97 ? -9.93 -15.383 -7.344 1 97.56 97 LEU B N 1
ATOM 1737 C CA . LEU B 1 97 ? -9.148 -15.688 -6.148 1 97.56 97 LEU B CA 1
ATOM 1738 C C . LEU B 1 97 ? -9.969 -15.445 -4.887 1 97.56 97 LEU B C 1
ATOM 1740 O O . LEU B 1 97 ? -10.977 -14.734 -4.918 1 97.56 97 LEU B O 1
ATOM 1744 N N . PRO B 1 98 ? -9.531 -16.094 -3.732 1 96.06 98 PRO B N 1
ATOM 1745 C CA . PRO B 1 98 ? -10.195 -15.789 -2.463 1 96.06 98 PRO B CA 1
ATOM 1746 C C . PRO B 1 98 ? -10.023 -14.336 -2.037 1 96.06 98 PRO B C 1
ATOM 1748 O O . PRO B 1 98 ? -8.922 -13.789 -2.121 1 96.06 98 PRO B O 1
ATOM 1751 N N . GLY B 1 99 ? -11.055 -13.734 -1.644 1 95.62 99 GLY B N 1
ATOM 1752 C CA . GLY B 1 99 ? -11 -12.32 -1.281 1 95.62 99 GLY B CA 1
ATOM 1753 C C . GLY B 1 99 ? -11.883 -11.977 -0.095 1 95.62 99 GLY B C 1
ATOM 1754 O O . GLY B 1 99 ? -12.211 -10.812 0.118 1 95.62 99 GLY B O 1
ATOM 1755 N N . ARG B 1 100 ? -12.289 -12.984 0.71 1 94.75 100 ARG B N 1
ATOM 1756 C CA . ARG B 1 100 ? -13.242 -12.789 1.797 1 94.75 100 ARG B CA 1
ATOM 1757 C C . ARG B 1 100 ? -12.688 -11.844 2.854 1 94.75 100 ARG B C 1
ATOM 1759 O O . ARG B 1 100 ? -13.391 -10.953 3.326 1 94.75 100 ARG B O 1
ATOM 1766 N N . LEU B 1 101 ? -11.438 -12.047 3.23 1 96.12 101 LEU B N 1
ATOM 1767 C CA . LEU B 1 101 ? -10.812 -11.219 4.254 1 96.12 101 LEU B CA 1
ATOM 1768 C C . LEU B 1 101 ? -10.773 -9.758 3.82 1 96.12 101 LEU B C 1
ATOM 1770 O O . LEU B 1 101 ? -11.094 -8.859 4.605 1 96.12 101 LEU B O 1
ATOM 1774 N N . LEU B 1 102 ? -10.359 -9.531 2.582 1 97.62 102 LEU B N 1
ATOM 1775 C CA . LEU B 1 102 ? -10.32 -8.172 2.059 1 97.62 102 LEU B CA 1
ATOM 1776 C C . LEU B 1 102 ? -11.727 -7.578 2.002 1 97.62 102 LEU B C 1
ATOM 1778 O O . LEU B 1 102 ? -11.93 -6.426 2.396 1 97.62 102 LEU B O 1
ATOM 1782 N N . ALA B 1 103 ? -12.68 -8.312 1.495 1 97.44 103 ALA B N 1
ATOM 1783 C CA . ALA B 1 103 ? -14.062 -7.852 1.396 1 97.44 103 ALA B CA 1
ATOM 1784 C C . ALA B 1 103 ? -14.602 -7.426 2.762 1 97.44 103 ALA B C 1
ATOM 1786 O O . ALA B 1 103 ? -15.227 -6.367 2.889 1 97.44 103 ALA B O 1
ATOM 1787 N N . GLU B 1 104 ? -14.352 -8.203 3.725 1 97.56 104 GLU B N 1
ATOM 1788 C CA . GLU B 1 104 ? -14.805 -7.898 5.078 1 97.56 104 GLU B CA 1
ATOM 1789 C C . GLU B 1 104 ? -14.172 -6.609 5.594 1 97.56 104 GLU B C 1
ATOM 1791 O O . GLU B 1 104 ? -14.852 -5.777 6.199 1 97.56 104 GLU B O 1
ATOM 1796 N N . ALA B 1 105 ? -12.898 -6.496 5.398 1 97.38 105 ALA B N 1
ATOM 1797 C CA . ALA B 1 105 ? -12.195 -5.293 5.84 1 97.38 105 ALA B CA 1
ATOM 1798 C C . ALA B 1 105 ? -12.75 -4.051 5.145 1 97.38 105 ALA B C 1
ATOM 1800 O O . ALA B 1 105 ? -12.922 -3.008 5.777 1 97.38 105 ALA B O 1
ATOM 1801 N N . LEU B 1 106 ? -12.984 -4.176 3.814 1 98.31 106 LEU B N 1
ATOM 1802 C CA . LEU B 1 106 ? -13.523 -3.053 3.057 1 98.31 106 LEU B CA 1
ATOM 1803 C C . LEU B 1 106 ? -14.93 -2.701 3.525 1 98.31 106 LEU B C 1
ATOM 1805 O O . LEU B 1 106 ? -15.258 -1.523 3.674 1 98.31 106 LEU B O 1
ATOM 1809 N N . GLU B 1 107 ? -15.727 -3.662 3.818 1 97.94 107 GLU B N 1
ATOM 1810 C CA . GLU B 1 107 ? -17.094 -3.447 4.301 1 97.94 107 GLU B CA 1
ATOM 1811 C C . GLU B 1 107 ? -17.094 -2.752 5.66 1 97.94 107 GLU B C 1
ATOM 1813 O O . GLU B 1 107 ? -17.859 -1.81 5.879 1 97.94 107 GLU B O 1
ATOM 1818 N N . GLU B 1 108 ? -16.312 -3.268 6.5 1 98 108 GLU B N 1
ATOM 1819 C CA . GLU B 1 108 ? -16.203 -2.65 7.82 1 98 108 GLU B CA 1
ATOM 1820 C C . GLU B 1 108 ? -15.742 -1.197 7.711 1 98 108 GLU B C 1
ATOM 1822 O O . GLU B 1 108 ? -16.25 -0.33 8.43 1 98 108 GLU B O 1
ATOM 1827 N N . SER B 1 109 ? -14.781 -0.974 6.871 1 97.81 109 SER B N 1
ATOM 1828 C CA . SER B 1 109 ? -14.234 0.368 6.684 1 97.81 109 SER B CA 1
ATOM 1829 C C . SER B 1 109 ? -15.297 1.323 6.148 1 97.81 109 SER B C 1
ATOM 1831 O O . SER B 1 109 ? -15.414 2.455 6.621 1 97.81 109 SER B O 1
ATOM 1833 N N . VAL B 1 110 ? -16.047 0.889 5.184 1 97.5 110 VAL B N 1
ATOM 1834 C CA . VAL B 1 110 ? -17.141 1.687 4.629 1 97.5 110 VAL B CA 1
ATOM 1835 C C . VAL B 1 110 ? -18.141 2.023 5.727 1 97.5 110 VAL B C 1
ATOM 1837 O O . VAL B 1 110 ? -18.578 3.174 5.852 1 97.5 110 VAL B O 1
ATOM 1840 N N . ALA B 1 111 ? -18.516 1.066 6.5 1 97.44 111 ALA B N 1
ATOM 1841 C CA . ALA B 1 111 ? -19.469 1.278 7.59 1 97.44 111 ALA B CA 1
ATOM 1842 C C . ALA B 1 111 ? -18.953 2.316 8.578 1 97.44 111 ALA B C 1
ATOM 1844 O O . ALA B 1 111 ? -19.688 3.201 9.008 1 97.44 111 ALA B O 1
ATOM 1845 N N . ARG B 1 112 ? -17.734 2.221 8.914 1 97.06 112 ARG B N 1
ATOM 1846 C CA . ARG B 1 112 ? -17.125 3.141 9.875 1 97.06 112 ARG B CA 1
ATOM 1847 C C . ARG B 1 112 ? -17.094 4.562 9.32 1 97.06 112 ARG B C 1
ATOM 1849 O O . ARG B 1 112 ? -17.375 5.52 10.047 1 97.06 112 ARG B O 1
ATOM 1856 N N . MET B 1 113 ? -16.75 4.672 8.086 1 96.56 113 MET B N 1
ATOM 1857 C CA . MET B 1 113 ? -16.672 6 7.473 1 96.56 113 MET B CA 1
ATOM 1858 C C . MET B 1 113 ? -18.047 6.621 7.355 1 96.56 113 MET B C 1
ATOM 1860 O O . MET B 1 113 ? -18.219 7.828 7.555 1 96.56 113 MET B O 1
ATOM 1864 N N . ARG B 1 114 ? -19.062 5.871 7.035 1 94.88 114 ARG B N 1
ATOM 1865 C CA . ARG B 1 114 ? -20.438 6.355 6.973 1 94.88 114 ARG B CA 1
ATOM 1866 C C . ARG B 1 114 ? -20.906 6.844 8.336 1 94.88 114 ARG B C 1
ATOM 1868 O O . ARG B 1 114 ? -21.516 7.91 8.445 1 94.88 114 ARG B O 1
ATOM 1875 N N . LEU B 1 115 ? -20.609 6.074 9.305 1 94.19 115 LEU B N 1
ATOM 1876 C CA . LEU B 1 115 ? -21 6.43 10.664 1 94.19 115 LEU B CA 1
ATOM 1877 C C . LEU B 1 115 ? -20.312 7.723 11.102 1 94.19 115 LEU B C 1
ATOM 1879 O O . LEU B 1 115 ? -20.938 8.57 11.742 1 94.19 115 LEU B O 1
ATOM 1883 N N . ALA B 1 116 ? -19.047 7.805 10.734 1 92.38 116 ALA B N 1
ATOM 1884 C CA . ALA B 1 116 ? -18.297 9.008 11.086 1 92.38 116 ALA B CA 1
ATOM 1885 C C . ALA B 1 116 ? -18.859 10.234 10.359 1 92.38 116 ALA B C 1
ATOM 1887 O O . ALA B 1 116 ? -18.875 11.336 10.914 1 92.38 116 ALA B O 1
ATOM 1888 N N . GLY B 1 117 ? -19.266 10.047 9.086 1 86.81 117 GLY B N 1
ATOM 1889 C CA . GLY B 1 117 ? -19.875 11.125 8.328 1 86.81 117 GLY B CA 1
ATOM 1890 C C . GLY B 1 117 ? -21.188 11.602 8.93 1 86.81 117 GLY B C 1
ATOM 1891 O O . GLY B 1 117 ? -21.438 12.805 8.992 1 86.81 117 GLY B O 1
ATOM 1892 N N . VAL B 1 118 ? -22.016 10.695 9.414 1 79.38 118 VAL B N 1
ATOM 1893 C CA . VAL B 1 118 ? -23.312 11.016 10.023 1 79.38 118 VAL B CA 1
ATOM 1894 C C . VAL B 1 118 ? -23.094 11.789 11.32 1 79.38 118 VAL B C 1
ATOM 1896 O O . VAL B 1 118 ? -23.781 12.781 11.578 1 79.38 118 VAL B O 1
ATOM 1899 N N . ARG B 1 119 ? -22.156 11.43 12.062 1 83.06 119 ARG B N 1
ATOM 1900 C CA . ARG B 1 119 ? -21.859 12.086 13.336 1 83.06 119 ARG B CA 1
ATOM 1901 C C . ARG B 1 119 ? -21.359 13.508 13.117 1 83.06 119 ARG B C 1
ATOM 1903 O O . ARG B 1 119 ? -21.719 14.422 13.852 1 83.06 119 ARG B O 1
ATOM 1910 N N . ARG B 1 120 ? -20.625 13.734 12.125 1 82.31 120 ARG B N 1
ATOM 1911 C CA . ARG B 1 120 ? -20.094 15.055 11.812 1 82.31 120 ARG B CA 1
ATOM 1912 C C . ARG B 1 120 ? -21.203 16 11.359 1 82.31 120 ARG B C 1
ATOM 1914 O O . ARG B 1 120 ? -21.219 17.172 11.75 1 82.31 120 ARG B O 1
ATOM 1921 N N . SER B 1 121 ? -22.109 15.438 10.594 1 82 121 SER B N 1
ATOM 1922 C CA . SER B 1 121 ? -23.219 16.234 10.117 1 82 121 SER B CA 1
ATOM 1923 C C . SER B 1 121 ? -24.156 16.625 11.266 1 82 121 SER B C 1
ATOM 1925 O O . SER B 1 121 ? -24.641 17.75 11.32 1 82 121 SER B O 1
ATOM 1927 N N . ALA B 1 122 ? -24.312 15.703 12.203 1 80 122 ALA B N 1
ATOM 1928 C CA . ALA B 1 122 ? -25.203 15.945 13.336 1 80 122 ALA B CA 1
ATOM 1929 C C . ALA B 1 122 ? -24.609 17 14.273 1 80 122 ALA B C 1
ATOM 1931 O O . ALA B 1 122 ? -25.328 17.859 14.781 1 80 122 ALA B O 1
ATOM 1932 N N . ARG B 1 123 ? -23.406 17.062 14.477 1 79.88 123 ARG B N 1
ATOM 1933 C CA . ARG B 1 123 ? -22.703 18.016 15.336 1 79.88 123 ARG B CA 1
ATOM 1934 C C . ARG B 1 123 ? -22.734 19.406 14.734 1 79.88 123 ARG B C 1
ATOM 1936 O O . ARG B 1 123 ? -22.859 20.406 15.453 1 79.88 123 ARG B O 1
ATOM 1943 N N . LEU B 1 124 ? -22.562 19.469 13.414 1 76.62 124 LEU B N 1
ATOM 1944 C CA . LEU B 1 124 ? -22.594 20.766 12.727 1 76.62 124 LEU B CA 1
ATOM 1945 C C . LEU B 1 124 ? -23.984 21.375 12.773 1 76.62 124 LEU B C 1
ATOM 1947 O O . LEU B 1 124 ? -24.141 22.594 12.695 1 76.62 124 LEU B O 1
ATOM 1951 N N . ALA B 1 125 ? -25.016 20.531 12.773 1 78.69 125 ALA B N 1
ATOM 1952 C CA . ALA B 1 125 ? -26.406 20.984 12.797 1 78.69 125 ALA B CA 1
ATOM 1953 C C . ALA B 1 125 ? -26.812 21.438 14.195 1 78.69 125 ALA B C 1
ATOM 1955 O O . ALA B 1 125 ? -27.719 22.266 14.344 1 78.69 125 ALA B O 1
ATOM 1956 N N . ASN B 1 126 ? -26.156 20.828 15.219 1 75.44 126 ASN B N 1
ATOM 1957 C CA . ASN B 1 126 ? -26.422 21.234 16.594 1 75.44 126 ASN B CA 1
ATOM 1958 C C . ASN B 1 126 ? -25.125 21.547 17.328 1 75.44 126 ASN B C 1
ATOM 1960 O O . ASN B 1 126 ? -24.609 20.719 18.078 1 75.44 126 ASN B O 1
ATOM 1964 N N . PRO B 1 127 ? -24.562 22.766 17.234 1 62.38 127 PRO B N 1
ATOM 1965 C CA . PRO B 1 127 ? -23.266 23.141 17.797 1 62.38 127 PRO B CA 1
ATOM 1966 C C . PRO B 1 127 ? -23.25 23.109 19.328 1 62.38 127 PRO B C 1
ATOM 1968 O O . PRO B 1 127 ? -24.281 23.297 19.969 1 62.38 127 PRO B O 1
#

Solvent-accessible surface area (backbone atoms only — not comparable to full-atom values): 13694 Å² total; per-residue (Å²): 127,80,85,64,73,61,30,50,50,38,55,43,64,67,52,46,26,48,46,52,51,55,55,47,75,82,35,53,63,63,56,47,15,58,74,57,73,51,49,49,67,54,54,53,29,24,70,72,59,77,46,59,66,50,57,68,45,49,53,44,47,64,66,70,45,49,72,71,49,44,36,55,41,37,46,50,50,25,58,56,48,30,54,20,51,49,41,45,51,48,52,34,59,77,68,69,40,63,49,65,63,34,45,51,39,36,47,52,47,42,53,50,51,51,52,52,51,52,53,53,54,51,42,71,75,58,118,127,79,85,64,72,61,32,52,50,38,55,43,62,68,51,45,27,47,46,54,51,56,55,45,74,82,37,52,63,64,58,46,16,59,74,55,72,50,49,47,67,54,52,54,30,24,72,71,60,77,45,62,67,50,58,70,46,48,53,44,48,64,67,69,46,50,73,70,48,44,35,54,41,37,46,49,49,25,59,55,48,29,55,19,50,48,41,44,52,48,50,32,59,76,67,69,40,61,50,66,64,33,46,50,39,36,47,51,46,41,52,52,52,52,53,52,52,53,52,52,52,52,42,71,75,56,120

Radius of gyration: 19.99 Å; Cα contacts (8 Å, |Δi|>4): 263; chains: 2; bounding box: 48×52×44 Å

InterPro domains:
  IPR001387 Cro/C1-type, helix-turn-helix domain [PF01381] (28-62)
  IPR001387 Cro/C1-type, helix-turn-helix domain [cd00093] (28-64)

Organism: Aeropyrum pernix (strain ATCC 700893 / DSM 11879 / JCM 9820 / NBRC 100138 / K1) (NCBI:txid272557)

Sequence (254 aa):
MEEGLLFVHMLGKETRRKIIAILLSTRTYRELASELGVTPAAIAKYISGATHPSDKTVAKALEIASREEKEEIAIAISEDLAESIRSLVNWIIEERLPGRLLAEALEESVARMRLAGVRRSARLANPMEEGLLFVHMLGKETRRKIIAILLSTRTYRELASELGVTPAAIAKYISGATHPSDKTVAKALEIASREEKEEIAIAISEDLAESIRSLVNWIIEERLPGRLLAEALEESVARMRLAGVRRSARLANP

pLDDT: mean 94.11, std 10.55, range [29.83, 98.81]

Nearest PDB structures (foldseek):
  3f51-assembly1_A  TM=6.480E-01  e=4.985E-02  Corynebacterium glutamicum
  5woq-assembly2_C  TM=6.568E-01  e=2.755E-01  Mycolicibacterium smegmatis MC2 155
  4ia8-assembly1_B  TM=7.110E-01  e=5.230E-01  Enterobacter sp. RFL1396
  2b5a-assembly1_A  TM=5.733E-01  e=5.820E-01  [Bacillus] caldolyticus
  6jpi-assembly1_C  TM=4.770E-01  e=1.166E+00  Pseudomonas aeruginosa PAO1

Secondary structure (DSSP, 8-state):
-----GGGGG--HHHHHHHHHHHHTTS-HHHHHHHHTS-HHHHHHHHHTSS---HHHHHHHHHH--HHHHHHHHHHHHHHHHHHHHHHHHHHHHTT---HHHHHHHHHHHHHHHHHHHHHHHHHH--/-----GGGGG--HHHHHHHHHHHHTTS-HHHHHHHHTS-HHHHHHHHHTSS---HHHHHHHHHH--HHHHHHHHHHHHHHHHHHHHHHHHHHHHTT---HHHHHHHHHHHHHHHHHHHHHHHHHH--

Foldseek 3Di:
DPPAPVCLVVDDLVLQLVLLVLVCVPDPLCRLCVQLVHDSVVSVCSNVSVDGDDSSSSSSSCVVDDPVSNVVSVVSRCVRVVVVVVVVVCVCVVVVHDCVVVVVVVVVVVVVVVVVVVVVVVVVVPD/DPPAPVCLVVDDLVLQLVLLVLVCVPDPLCRLCVQLVHDSVVSVCSNVSVDGDDSSSSSSSCVVDDPVSNVVSVVSRCVRVVVVVVVVVCVCVVVVHDCVVVVVVVVVVVVVVVVVVVVVVVVVVPD